Protein AF-A0A553NBT2-F1 (afdb_monomer_lite)

Structure (mmCIF, N/CA/C/O backbone):
data_AF-A0A553NBT2-F1
#
_entry.id   AF-A0A553NBT2-F1
#
loop_
_atom_site.group_PDB
_atom_site.id
_atom_site.type_symbol
_atom_site.label_atom_id
_atom_site.label_alt_id
_atom_site.label_comp_id
_atom_site.label_asym_id
_atom_site.label_entity_id
_atom_site.label_seq_id
_atom_site.pdbx_PDB_ins_code
_atom_site.Cartn_x
_atom_site.Cartn_y
_atom_site.Cartn_z
_atom_site.occupancy
_atom_site.B_iso_or_equiv
_atom_site.auth_seq_id
_atom_site.auth_comp_id
_atom_site.auth_asym_id
_atom_site.auth_atom_id
_atom_site.pdbx_PDB_model_num
ATOM 1 N N . MET A 1 1 ? 48.052 -1.605 -37.766 1.00 45.44 1 MET A N 1
ATOM 2 C CA . MET A 1 1 ? 47.222 -1.204 -38.920 1.00 45.44 1 MET A CA 1
ATOM 3 C C . MET A 1 1 ? 46.089 -2.225 -39.110 1.00 45.44 1 MET A C 1
ATOM 5 O O . MET A 1 1 ? 46.143 -3.020 -40.023 1.00 45.44 1 MET A O 1
ATOM 9 N N . HIS A 1 2 ? 45.108 -2.300 -38.195 1.00 44.91 2 HIS A N 1
ATOM 10 C CA . HIS A 1 2 ? 43.979 -3.262 -38.280 1.00 44.91 2 HIS A CA 1
ATOM 11 C C . HIS A 1 2 ? 42.733 -2.787 -37.496 1.00 44.91 2 HIS A C 1
ATOM 13 O O . HIS A 1 2 ? 41.984 -3.591 -36.953 1.00 44.91 2 HIS A O 1
ATOM 19 N N . ILE A 1 3 ? 42.501 -1.471 -37.407 1.00 47.59 3 ILE A N 1
ATOM 20 C CA . ILE A 1 3 ? 41.320 -0.912 -36.710 1.00 47.59 3 ILE A CA 1
ATOM 21 C C . ILE A 1 3 ? 40.236 -0.440 -37.704 1.00 47.59 3 ILE A C 1
ATOM 23 O O . ILE A 1 3 ? 39.063 -0.369 -37.350 1.00 47.59 3 ILE A O 1
ATOM 27 N N . SER A 1 4 ? 40.565 -0.236 -38.984 1.00 46.25 4 SER A N 1
ATOM 28 C CA . SER A 1 4 ? 39.611 0.313 -39.964 1.00 46.25 4 SER A CA 1
ATOM 29 C C . SER A 1 4 ? 38.555 -0.674 -40.483 1.00 46.25 4 SER A C 1
ATOM 31 O O . SER A 1 4 ? 37.532 -0.245 -41.010 1.00 46.25 4 SER A O 1
ATOM 33 N N . PHE A 1 5 ? 38.726 -1.988 -40.294 1.00 46.97 5 PHE A N 1
ATOM 34 C CA . PHE A 1 5 ? 37.755 -2.977 -40.793 1.00 46.97 5 PHE A CA 1
ATOM 35 C C . PHE A 1 5 ? 36.506 -3.142 -39.912 1.00 46.97 5 PHE A C 1
ATOM 37 O O . PHE A 1 5 ? 35.485 -3.632 -40.391 1.00 46.97 5 PHE A O 1
ATOM 44 N N . ALA A 1 6 ? 36.534 -2.677 -38.658 1.00 47.72 6 ALA A N 1
ATOM 45 C CA . ALA A 1 6 ? 35.359 -2.718 -37.784 1.00 47.72 6 ALA A CA 1
ATOM 46 C C . ALA A 1 6 ? 34.293 -1.666 -38.163 1.00 47.72 6 ALA A C 1
ATOM 48 O O . ALA A 1 6 ? 33.108 -1.869 -37.905 1.00 47.72 6 ALA A O 1
ATOM 49 N N . PHE A 1 7 ? 34.683 -0.569 -38.823 1.00 47.12 7 PHE A N 1
ATOM 50 C CA . PHE A 1 7 ? 33.757 0.504 -39.202 1.00 47.12 7 PHE A CA 1
ATOM 51 C C . PHE A 1 7 ? 32.966 0.210 -40.485 1.00 47.12 7 PHE A C 1
ATOM 53 O O . PHE A 1 7 ? 31.801 0.598 -40.585 1.00 47.12 7 PHE A O 1
ATOM 60 N N . PHE A 1 8 ? 33.534 -0.534 -41.438 1.00 46.31 8 PHE A N 1
ATOM 61 C CA . PHE A 1 8 ? 32.842 -0.829 -42.701 1.00 46.31 8 PHE A CA 1
ATOM 62 C C . PHE A 1 8 ? 31.717 -1.866 -42.561 1.00 46.31 8 PHE A C 1
ATOM 64 O O . PHE A 1 8 ? 30.704 -1.761 -43.255 1.00 46.31 8 PHE A O 1
ATOM 71 N N . SER A 1 9 ? 31.820 -2.804 -41.612 1.00 46.91 9 SER A N 1
ATOM 72 C CA . SER A 1 9 ? 30.723 -3.749 -41.336 1.00 46.91 9 SER A CA 1
ATOM 73 C C . SER A 1 9 ? 29.512 -3.058 -40.684 1.00 46.91 9 SER A C 1
ATOM 75 O O . SER A 1 9 ? 28.365 -3.431 -40.928 1.00 46.91 9 SER A O 1
ATOM 77 N N . LEU A 1 10 ? 29.740 -1.973 -39.929 1.00 48.88 10 LEU A N 1
ATOM 78 C CA . LEU A 1 10 ? 28.671 -1.165 -39.334 1.00 48.88 10 LEU A CA 1
ATOM 79 C C . LEU A 1 10 ? 27.908 -0.336 -40.391 1.00 48.88 10 LEU A C 1
ATOM 81 O O . LEU A 1 10 ? 26.703 -0.113 -40.256 1.00 48.88 10 LEU A O 1
ATOM 85 N N . ALA A 1 11 ? 28.580 0.095 -41.466 1.00 49.88 11 ALA A N 1
ATOM 86 C CA . ALA A 1 11 ? 27.980 0.896 -42.538 1.00 49.88 11 ALA A CA 1
ATOM 87 C C . ALA A 1 11 ? 27.015 0.088 -43.435 1.00 49.88 11 ALA A C 1
ATOM 89 O O . ALA A 1 11 ? 25.944 0.576 -43.795 1.00 49.88 11 ALA A O 1
ATOM 90 N N . PHE A 1 12 ? 27.326 -1.177 -43.738 1.00 46.69 12 PHE A N 1
ATOM 91 C CA . PHE A 1 12 ? 26.404 -2.036 -44.497 1.00 46.69 12 PHE A CA 1
ATOM 92 C C . PHE A 1 12 ? 25.228 -2.549 -43.651 1.00 46.69 12 PHE A C 1
ATOM 94 O O . PHE A 1 12 ? 24.101 -2.622 -44.147 1.00 46.69 12 PHE A O 1
ATOM 101 N N . TYR A 1 13 ? 25.436 -2.802 -42.353 1.00 45.28 13 TYR A N 1
ATOM 102 C CA . TYR A 1 13 ? 24.329 -3.117 -41.443 1.00 45.28 13 TYR A CA 1
ATOM 103 C C . TYR A 1 13 ? 23.380 -1.925 -41.242 1.00 45.28 13 TYR A C 1
ATOM 105 O O . TYR A 1 13 ? 22.164 -2.108 -41.165 1.00 45.28 13 TYR A O 1
ATOM 113 N N . THR A 1 14 ? 23.893 -0.691 -41.219 1.00 48.59 14 THR A N 1
ATOM 114 C CA . THR A 1 14 ? 23.049 0.509 -41.071 1.00 48.59 14 THR A CA 1
ATOM 115 C C . THR A 1 14 ? 22.230 0.841 -42.316 1.00 48.59 14 THR A C 1
ATOM 117 O O . THR A 1 14 ? 21.164 1.433 -42.166 1.00 48.59 14 THR A O 1
ATOM 120 N N . ALA A 1 15 ? 22.645 0.421 -43.516 1.00 46.06 15 ALA A N 1
ATOM 121 C CA . ALA A 1 15 ? 21.846 0.605 -44.728 1.00 46.06 15 ALA A CA 1
ATOM 122 C C . ALA A 1 15 ? 20.683 -0.401 -44.834 1.00 46.06 15 ALA A C 1
ATOM 124 O O . ALA A 1 15 ? 19.594 -0.025 -45.252 1.00 46.06 15 ALA A O 1
ATOM 125 N N . CYS A 1 16 ? 20.867 -1.652 -44.395 1.00 42.88 16 CYS A N 1
ATOM 126 C CA . CYS A 1 16 ? 19.825 -2.683 -44.515 1.00 42.88 16 CYS A CA 1
ATOM 127 C C . CYS A 1 16 ? 18.837 -2.703 -43.326 1.00 42.88 16 CYS A C 1
ATOM 129 O O . CYS A 1 16 ? 17.667 -3.044 -43.485 1.00 42.88 16 CYS A O 1
ATOM 131 N N . VAL A 1 17 ? 19.258 -2.273 -42.129 1.00 45.88 17 VAL A N 1
ATOM 132 C CA . VAL A 1 17 ? 18.385 -2.229 -40.936 1.00 45.88 17 VAL A CA 1
ATOM 133 C C . VAL A 1 17 ? 17.498 -0.973 -40.895 1.00 45.88 17 VAL A C 1
ATOM 135 O O . VAL A 1 17 ? 16.479 -0.959 -40.196 1.00 45.88 17 VAL A O 1
ATOM 138 N N . ARG A 1 18 ? 17.822 0.073 -41.672 1.00 45.28 18 ARG A N 1
ATOM 139 C CA . ARG A 1 18 ? 17.061 1.335 -41.671 1.00 45.28 18 ARG A CA 1
ATOM 140 C C . ARG A 1 18 ? 15.639 1.195 -42.221 1.00 45.28 18 ARG A C 1
ATOM 142 O O . ARG A 1 18 ? 14.759 1.901 -41.740 1.00 45.28 18 ARG A O 1
ATOM 149 N N . ASP A 1 19 ? 15.393 0.241 -43.119 1.00 45.59 19 ASP A N 1
ATOM 150 C CA . ASP A 1 19 ? 14.065 0.045 -43.721 1.00 45.59 19 ASP A CA 1
ATOM 151 C C . ASP A 1 19 ? 13.186 -0.980 -42.981 1.00 45.59 19 ASP A C 1
ATOM 153 O O . ASP A 1 19 ? 11.961 -0.957 -43.106 1.00 45.59 19 ASP A O 1
ATOM 157 N N . ALA A 1 20 ? 13.765 -1.836 -42.131 1.00 47.91 20 ALA A N 1
ATOM 158 C CA . ALA A 1 20 ? 13.012 -2.879 -41.425 1.00 47.91 20 ALA A CA 1
ATOM 159 C C . ALA A 1 20 ? 12.410 -2.432 -40.073 1.00 47.91 20 ALA A C 1
ATOM 161 O O . ALA A 1 20 ? 11.485 -3.072 -39.573 1.00 47.91 20 ALA A O 1
ATOM 162 N N . LEU A 1 21 ? 12.883 -1.331 -39.472 1.00 45.50 21 LEU A N 1
ATOM 163 C CA . LEU A 1 21 ? 12.458 -0.898 -38.125 1.00 45.50 21 LEU A CA 1
ATOM 164 C C . LEU A 1 21 ? 11.385 0.208 -38.091 1.00 45.50 21 LEU A C 1
ATOM 166 O O . LEU A 1 21 ? 10.906 0.554 -37.012 1.00 45.50 21 LEU A O 1
ATOM 170 N N . CYS A 1 22 ? 10.935 0.734 -39.235 1.00 48.56 22 CYS A N 1
ATOM 171 C CA . CYS A 1 22 ? 9.936 1.816 -39.262 1.00 48.56 22 CYS A CA 1
ATOM 172 C C . CYS A 1 22 ? 8.466 1.358 -39.308 1.00 48.56 22 CYS A C 1
ATOM 174 O O . CYS A 1 22 ? 7.571 2.202 -39.259 1.00 48.56 22 CYS A O 1
ATOM 176 N N . SER A 1 23 ? 8.192 0.050 -39.320 1.00 45.06 23 SER A N 1
ATOM 177 C CA . SER A 1 23 ? 6.823 -0.497 -39.351 1.00 45.06 23 SER A CA 1
ATOM 178 C C . SER A 1 23 ? 6.461 -1.259 -38.074 1.00 45.06 23 SER A C 1
ATOM 180 O O . SER A 1 23 ? 5.832 -2.313 -38.112 1.00 45.06 23 SER A O 1
ATOM 182 N N . GLY A 1 24 ? 6.851 -0.731 -36.912 1.00 48.72 24 GLY A N 1
ATOM 183 C CA . GLY A 1 24 ? 6.265 -1.172 -35.648 1.00 48.72 24 GLY A CA 1
ATOM 184 C C . GLY A 1 24 ? 4.770 -0.819 -35.623 1.00 48.72 24 GLY A C 1
ATOM 185 O O . GLY A 1 24 ? 4.411 0.298 -36.015 1.00 48.72 24 GLY A O 1
ATOM 186 N N . PRO A 1 25 ? 3.872 -1.722 -35.185 1.00 43.22 25 PRO A N 1
ATOM 187 C CA . PRO A 1 25 ? 2.451 -1.419 -35.106 1.00 43.22 25 PRO A CA 1
ATOM 188 C C . PRO A 1 25 ? 2.269 -0.176 -34.239 1.00 43.22 25 PRO A C 1
ATOM 190 O O . PRO A 1 25 ? 2.636 -0.176 -33.063 1.00 43.22 25 PRO A O 1
ATOM 193 N N . ARG A 1 26 ? 1.708 0.898 -34.818 1.00 40.56 26 ARG A N 1
ATOM 194 C CA . ARG A 1 26 ? 1.236 2.053 -34.049 1.00 40.56 26 ARG A CA 1
ATOM 195 C C . ARG A 1 26 ? 0.331 1.499 -32.958 1.00 40.56 26 ARG A C 1
ATOM 197 O O . ARG A 1 26 ? -0.788 1.076 -33.252 1.00 40.56 26 ARG A O 1
ATOM 204 N N . LEU A 1 27 ? 0.823 1.487 -31.718 1.00 44.97 27 LEU A N 1
ATOM 205 C CA . LEU A 1 27 ? 0.012 1.271 -30.531 1.00 44.97 27 LEU A CA 1
ATOM 206 C C . LEU A 1 27 ? -1.107 2.302 -30.617 1.00 44.97 27 LEU A C 1
ATOM 208 O O . LEU A 1 27 ? -0.886 3.489 -30.376 1.00 44.97 27 LEU A O 1
ATOM 212 N N . LYS A 1 28 ? -2.285 1.862 -31.075 1.00 44.25 28 LYS A N 1
ATOM 213 C CA . LYS A 1 28 ? -3.484 2.690 -31.116 1.00 44.25 28 LYS A CA 1
ATOM 214 C C . LYS A 1 28 ? -3.642 3.227 -29.708 1.00 44.25 28 LYS A C 1
ATOM 216 O O . LYS A 1 28 ? -3.842 2.447 -28.777 1.00 44.25 28 LYS A O 1
ATOM 221 N N . HIS A 1 29 ? -3.486 4.542 -29.567 1.00 45.84 29 HIS A N 1
ATOM 222 C CA . HIS A 1 29 ? -3.782 5.248 -28.336 1.00 45.84 29 HIS A CA 1
ATOM 223 C C . HIS A 1 29 ? -5.191 4.815 -27.943 1.00 45.84 29 HIS A C 1
ATOM 225 O O . HIS A 1 29 ? -6.156 5.110 -28.650 1.00 45.84 29 HIS A O 1
ATOM 231 N N . ARG A 1 30 ? -5.282 3.994 -26.893 1.00 41.38 30 ARG A N 1
ATOM 232 C CA . ARG A 1 30 ? -6.560 3.524 -26.376 1.00 41.38 30 ARG A CA 1
ATOM 233 C C . ARG A 1 30 ? -7.364 4.790 -26.065 1.00 41.38 30 ARG A C 1
ATOM 235 O O . ARG A 1 30 ? -6.806 5.654 -25.379 1.00 41.38 30 ARG A O 1
ATOM 242 N N . PRO A 1 31 ? -8.574 4.955 -26.632 1.00 42.69 31 PRO A N 1
ATOM 243 C CA . PRO A 1 31 ? -9.384 6.140 -26.400 1.00 42.69 31 PRO A CA 1
ATOM 244 C C . PRO A 1 31 ? -9.465 6.372 -24.898 1.00 42.69 31 PRO A C 1
ATOM 246 O O . PRO A 1 31 ? -9.710 5.432 -24.146 1.00 42.69 31 PRO A O 1
ATOM 249 N N . SER A 1 32 ? -9.155 7.596 -24.477 1.00 50.34 32 SER A N 1
ATOM 250 C CA . SER A 1 32 ? -9.326 8.023 -23.096 1.00 50.34 32 SER A CA 1
ATOM 251 C C . SER A 1 32 ? -10.804 7.862 -22.776 1.00 50.34 32 SER A C 1
ATOM 253 O O . SER A 1 32 ? -11.617 8.640 -23.274 1.00 50.34 32 SER A O 1
ATOM 255 N N . ASP A 1 33 ? -11.140 6.810 -22.030 1.00 45.00 33 ASP A N 1
ATOM 256 C CA . ASP A 1 33 ? -12.504 6.533 -21.608 1.00 45.00 33 ASP A CA 1
ATOM 257 C C . ASP A 1 33 ? -13.067 7.797 -20.953 1.00 45.00 33 ASP A C 1
ATOM 259 O O . ASP A 1 33 ? -12.438 8.430 -20.101 1.00 45.00 33 ASP A O 1
ATOM 263 N N . ASN A 1 34 ? -14.208 8.213 -21.486 1.00 41.47 34 ASN A N 1
ATOM 264 C CA . ASN A 1 34 ? -14.852 9.484 -21.227 1.00 41.47 34 ASN A CA 1
ATOM 265 C C . ASN A 1 34 ? -15.113 9.640 -19.718 1.00 41.47 34 ASN A C 1
ATOM 267 O O . ASN A 1 34 ? -15.719 8.773 -19.090 1.00 41.47 34 ASN A O 1
ATOM 271 N N . ASP A 1 35 ? -14.608 10.740 -19.159 1.00 44.28 35 ASP A N 1
ATOM 272 C CA . ASP A 1 35 ? -14.518 11.083 -17.736 1.00 44.28 35 ASP A CA 1
ATOM 273 C C . ASP A 1 35 ? -15.906 11.420 -17.156 1.00 44.28 35 ASP A C 1
ATOM 275 O O . ASP A 1 35 ? -16.200 12.554 -16.777 1.00 44.28 35 ASP A O 1
ATOM 279 N N . THR A 1 36 ? -16.811 10.439 -17.095 1.00 45.69 36 THR A N 1
ATOM 280 C CA . THR A 1 36 ? -17.940 10.507 -16.162 1.00 45.69 36 THR A CA 1
ATOM 281 C C . THR A 1 36 ? -17.391 10.259 -14.765 1.00 45.69 36 THR A C 1
ATOM 283 O O . THR A 1 36 ? -17.040 9.144 -14.393 1.00 45.69 36 THR A O 1
ATOM 286 N N . SER A 1 37 ? -17.280 11.367 -14.035 1.00 50.91 37 SER A N 1
ATOM 287 C CA . SER A 1 37 ? -16.626 11.599 -12.746 1.00 50.91 37 SER A CA 1
ATOM 288 C C . SER A 1 37 ? -17.177 10.801 -11.549 1.00 50.91 37 SER A C 1
ATOM 290 O O . SER A 1 37 ? -17.353 11.344 -10.462 1.00 50.91 37 SER A O 1
ATOM 292 N N . SER A 1 38 ? -17.459 9.509 -11.691 1.00 60.66 38 SER A N 1
ATOM 293 C CA . SER A 1 38 ? -17.608 8.631 -10.532 1.00 60.66 38 SER A CA 1
ATOM 294 C C . SER A 1 38 ? -16.210 8.230 -10.077 1.00 60.66 38 SER A C 1
ATOM 296 O O . SER A 1 38 ? -15.480 7.555 -10.806 1.00 60.66 38 SER A O 1
ATOM 298 N N . LYS A 1 39 ? -15.806 8.688 -8.887 1.00 57.94 39 LYS A N 1
ATOM 299 C CA . LYS A 1 39 ? -14.571 8.254 -8.223 1.00 57.94 39 LYS A CA 1
ATOM 300 C C . LYS A 1 39 ? -14.529 6.717 -8.273 1.00 57.94 39 LYS A C 1
ATOM 302 O O . LYS A 1 39 ? -15.458 6.112 -7.745 1.00 57.94 39 LYS A O 1
ATOM 307 N N . PRO A 1 40 ? -13.523 6.092 -8.916 1.00 66.69 40 PRO A N 1
ATOM 308 C CA . PRO A 1 40 ? -13.446 4.640 -8.958 1.00 66.69 40 PRO A CA 1
ATOM 309 C C . PRO A 1 40 ? -13.451 4.109 -7.525 1.00 66.69 40 PRO A C 1
ATOM 311 O O . PRO A 1 40 ? -12.705 4.600 -6.671 1.00 66.69 40 PRO A O 1
ATOM 314 N N . GLU A 1 41 ? -14.351 3.164 -7.275 1.00 81.12 41 GLU A N 1
ATOM 315 C CA . GLU A 1 41 ? -14.548 2.517 -5.982 1.00 81.12 41 GLU A CA 1
ATOM 316 C C . GLU A 1 41 ? -13.205 2.037 -5.401 1.00 81.12 41 GLU A C 1
ATOM 318 O O . GLU A 1 41 ? -12.363 1.471 -6.105 1.00 81.12 41 GLU A O 1
ATOM 323 N N . GLY A 1 42 ? -12.959 2.353 -4.124 1.00 85.12 42 GLY A N 1
ATOM 324 C CA . GLY A 1 42 ? -11.749 1.942 -3.407 1.00 85.12 42 GLY A CA 1
ATOM 325 C C . GLY A 1 42 ? -10.446 2.634 -3.831 1.00 85.12 42 GLY A C 1
ATOM 326 O O . GLY A 1 42 ? -9.374 2.069 -3.620 1.00 85.12 42 GLY A O 1
ATOM 327 N N . VAL A 1 43 ? -10.496 3.827 -4.443 1.00 95.31 43 VAL A N 1
ATOM 328 C CA . VAL A 1 43 ? -9.300 4.652 -4.718 1.00 95.31 43 VAL A CA 1
ATOM 329 C C . VAL A 1 43 ? -9.216 5.839 -3.756 1.00 95.31 43 VAL A C 1
ATOM 331 O O . VAL A 1 43 ? -10.111 6.684 -3.699 1.00 95.31 43 VAL A O 1
ATOM 334 N N . TRP A 1 44 ? -8.104 5.956 -3.039 1.00 96.12 44 TRP A N 1
ATOM 335 C CA . TRP A 1 44 ? -7.812 7.040 -2.105 1.00 96.12 44 TRP A CA 1
ATOM 336 C C . TRP A 1 44 ? -6.583 7.831 -2.544 1.00 96.12 44 TRP A C 1
ATOM 338 O O . TRP A 1 44 ? -5.583 7.274 -2.996 1.00 96.12 44 TRP A O 1
ATOM 348 N N . THR A 1 45 ? -6.656 9.150 -2.381 1.00 96.81 45 THR A N 1
ATOM 349 C CA . THR A 1 45 ? -5.626 10.078 -2.851 1.00 96.81 45 THR A CA 1
ATOM 350 C C . THR A 1 45 ? -5.300 11.077 -1.753 1.00 96.81 45 THR A C 1
ATOM 352 O O . THR A 1 45 ? -6.204 11.727 -1.232 1.00 96.81 45 THR A O 1
ATOM 355 N N . VAL A 1 46 ? -4.014 11.242 -1.446 1.00 97.19 46 VAL A N 1
ATOM 356 C CA . VAL A 1 46 ? -3.520 12.311 -0.566 1.00 97.19 46 VAL A CA 1
ATOM 357 C C . VAL A 1 46 ? -2.952 13.424 -1.438 1.00 97.19 46 VAL A C 1
ATOM 359 O O . VAL A 1 46 ? -2.037 13.193 -2.234 1.00 97.19 46 VAL A O 1
ATOM 362 N N . LEU A 1 47 ? -3.524 14.621 -1.315 1.00 96.75 47 LEU A N 1
ATOM 363 C CA . LEU A 1 47 ? -3.118 15.806 -2.070 1.00 96.75 47 LEU A CA 1
ATOM 364 C C . LEU A 1 47 ? -1.953 16.521 -1.382 1.00 96.75 47 LEU A C 1
ATOM 366 O O . LEU A 1 47 ? -1.955 16.681 -0.163 1.00 96.75 47 LEU A O 1
ATOM 370 N N . ASP A 1 48 ? -0.989 16.987 -2.171 1.00 96.12 48 ASP A N 1
ATOM 371 C CA . ASP A 1 48 ? 0.125 17.800 -1.693 1.00 96.12 48 ASP A CA 1
ATOM 372 C C . ASP A 1 48 ? -0.278 19.277 -1.670 1.00 96.12 48 ASP A C 1
ATOM 374 O O . ASP A 1 48 ? -0.158 19.998 -2.660 1.00 96.12 48 ASP A O 1
ATOM 378 N N . GLN A 1 49 ? -0.796 19.721 -0.524 1.00 94.50 49 GLN A N 1
ATOM 379 C CA . GLN A 1 49 ? -1.242 21.104 -0.327 1.00 94.50 49 GLN A CA 1
ATOM 380 C C . GLN A 1 49 ? -0.087 22.117 -0.352 1.00 94.50 49 GLN A C 1
ATOM 382 O O . GLN A 1 49 ? -0.328 23.301 -0.577 1.00 94.50 49 GLN A O 1
ATOM 387 N N . ASN A 1 50 ? 1.152 21.656 -0.148 1.00 93.69 50 ASN A N 1
ATOM 388 C CA . ASN A 1 50 ? 2.347 22.498 -0.133 1.00 93.69 50 ASN A CA 1
ATOM 389 C C . ASN A 1 50 ? 2.991 22.625 -1.518 1.00 93.69 50 ASN A C 1
ATOM 391 O O . ASN A 1 50 ? 3.967 23.361 -1.677 1.00 93.69 50 ASN A O 1
ATOM 395 N N . ALA A 1 51 ? 2.477 21.908 -2.520 1.00 90.88 51 ALA A N 1
ATOM 396 C CA . ALA A 1 51 ? 3.015 21.978 -3.863 1.00 90.88 51 ALA A CA 1
ATOM 397 C C . ALA A 1 51 ? 2.910 23.411 -4.420 1.00 90.88 51 ALA A C 1
ATOM 399 O O . ALA A 1 51 ? 1.890 24.083 -4.220 1.00 90.88 51 ALA A O 1
ATOM 400 N N . PRO A 1 52 ? 3.931 23.890 -5.157 1.00 90.56 52 PRO A N 1
ATOM 401 C CA . PRO A 1 52 ? 3.875 25.195 -5.796 1.00 90.56 52 PRO A CA 1
ATOM 402 C C . PRO A 1 52 ? 2.620 25.314 -6.663 1.00 90.56 52 PRO A C 1
ATOM 404 O O . PRO A 1 52 ? 2.237 24.372 -7.365 1.00 90.56 52 PRO A O 1
ATOM 407 N N . LYS A 1 53 ? 1.982 26.489 -6.646 1.00 85.00 53 LYS A N 1
ATOM 408 C CA . LYS A 1 53 ? 0.850 26.783 -7.532 1.00 85.00 53 LYS A CA 1
ATOM 409 C C . LYS A 1 53 ? 1.343 26.798 -8.981 1.00 85.00 53 LYS A C 1
ATOM 411 O O . LYS A 1 53 ? 1.817 27.813 -9.483 1.00 85.00 53 LYS A O 1
ATOM 416 N N . HIS A 1 54 ? 1.264 25.656 -9.651 1.00 82.44 54 HIS A N 1
ATOM 417 C CA . HIS A 1 54 ? 1.543 25.538 -11.077 1.00 82.44 54 HIS A CA 1
ATOM 418 C C . HIS A 1 54 ? 0.330 25.989 -11.905 1.00 82.44 54 HIS A C 1
ATOM 420 O O . HIS A 1 54 ? -0.783 26.096 -11.399 1.00 82.44 54 HIS A O 1
ATOM 426 N N . LYS A 1 55 ? 0.522 26.197 -13.216 1.00 86.25 55 LYS A N 1
ATOM 427 C CA . LYS A 1 55 ? -0.551 26.556 -14.171 1.00 86.25 55 LYS A CA 1
ATOM 428 C C . LYS A 1 55 ? -1.673 25.503 -14.285 1.00 86.25 55 LYS A C 1
ATOM 430 O O . LYS A 1 55 ? -2.660 25.729 -14.980 1.00 86.25 55 LYS A O 1
ATOM 435 N N . HIS A 1 56 ? -1.525 24.343 -13.646 1.00 84.50 56 HIS A N 1
ATOM 436 C CA . HIS A 1 56 ? -2.534 23.292 -13.636 1.00 84.50 56 HIS A CA 1
ATOM 437 C C . HIS A 1 56 ? -3.651 23.618 -12.641 1.00 84.50 56 HIS A C 1
ATOM 439 O O . HIS A 1 56 ? -3.399 24.035 -11.517 1.00 84.50 56 HIS A O 1
ATOM 445 N N . LYS A 1 57 ? -4.902 23.369 -13.044 1.00 86.75 57 LYS A N 1
ATOM 446 C CA . LYS A 1 57 ? -6.088 23.602 -12.200 1.00 86.75 57 LYS A CA 1
ATOM 447 C C . LYS A 1 57 ? -6.181 22.659 -10.992 1.00 86.75 57 LYS A C 1
ATOM 449 O O . LYS A 1 57 ? -6.965 22.919 -10.086 1.00 86.75 57 LYS A O 1
ATOM 454 N N . HIS A 1 58 ? -5.428 21.560 -10.989 1.00 89.31 58 HIS A N 1
ATOM 455 C CA . HIS A 1 58 ? -5.508 20.524 -9.963 1.00 89.31 58 HIS A CA 1
ATOM 456 C C . HIS A 1 58 ? -4.280 20.547 -9.060 1.00 89.31 58 HIS A C 1
ATOM 458 O O . HIS A 1 58 ? -3.166 20.770 -9.524 1.00 89.31 58 HIS A O 1
ATOM 464 N N . VAL A 1 59 ? -4.494 20.280 -7.774 1.00 91.75 59 VAL A N 1
ATOM 465 C CA . VAL A 1 59 ? -3.419 20.067 -6.799 1.00 91.75 59 VAL A CA 1
ATOM 466 C C . VAL A 1 59 ? -2.790 18.697 -7.082 1.00 91.75 59 VAL A C 1
ATOM 468 O O . VAL A 1 59 ? -3.535 17.734 -7.297 1.00 91.75 59 VAL A O 1
ATOM 471 N N . PRO A 1 60 ? -1.452 18.572 -7.135 1.00 95.38 60 PRO A N 1
ATOM 472 C CA . PRO A 1 60 ? -0.825 17.275 -7.339 1.00 95.38 60 PRO A CA 1
ATOM 473 C C . PRO A 1 60 ? -1.066 16.376 -6.121 1.00 95.38 60 PRO A C 1
ATOM 475 O O . PRO A 1 60 ? -1.233 16.840 -4.996 1.00 95.38 60 PRO A O 1
ATOM 478 N N . SER A 1 61 ? -1.085 15.066 -6.336 1.00 96.06 61 SER A N 1
ATOM 479 C CA . SER A 1 61 ? -1.159 14.088 -5.243 1.00 96.06 61 SER A CA 1
ATOM 480 C C . SER A 1 61 ? 0.226 13.576 -4.885 1.00 96.06 61 SER A C 1
ATOM 482 O O . SER A 1 61 ? 1.014 13.366 -5.807 1.00 96.06 61 SER A O 1
ATOM 484 N N . CYS A 1 62 ? 0.483 13.291 -3.608 1.00 97.62 62 CYS A N 1
ATOM 485 C CA . CYS A 1 62 ? 1.721 12.654 -3.151 1.00 97.62 62 CYS A CA 1
ATOM 486 C C . CYS A 1 62 ? 1.574 11.142 -2.911 1.00 97.62 62 CYS A C 1
ATOM 488 O O . CYS A 1 62 ? 2.532 10.404 -3.135 1.00 97.62 62 CYS A O 1
ATOM 490 N N . ILE A 1 63 ? 0.375 10.679 -2.535 1.00 98.00 63 ILE A N 1
ATOM 491 C CA . ILE A 1 63 ? 0.027 9.257 -2.419 1.00 98.00 63 ILE A CA 1
ATOM 492 C C . ILE A 1 63 ? -1.217 8.989 -3.263 1.00 98.00 63 ILE A C 1
ATOM 494 O O . ILE A 1 63 ? -2.200 9.731 -3.190 1.00 98.00 63 ILE A O 1
ATOM 498 N N . LEU A 1 64 ? -1.183 7.899 -4.023 1.00 97.69 64 LEU A N 1
ATOM 499 C CA . LEU A 1 64 ? -2.350 7.283 -4.642 1.00 97.69 64 LEU A CA 1
ATOM 500 C C . LEU A 1 64 ? -2.414 5.819 -4.200 1.00 97.69 64 LEU A C 1
ATOM 502 O O . LEU A 1 64 ? -1.441 5.088 -4.361 1.00 97.69 64 LEU A O 1
ATOM 506 N N . ALA A 1 65 ? -3.544 5.395 -3.648 1.00 97.88 65 ALA A N 1
ATOM 507 C CA . ALA A 1 65 ? -3.747 4.040 -3.158 1.00 97.88 65 ALA A CA 1
ATOM 508 C C . ALA A 1 65 ? -5.071 3.480 -3.676 1.00 97.88 65 ALA A C 1
ATOM 510 O O . ALA A 1 65 ? -6.088 4.167 -3.686 1.00 97.88 65 ALA A O 1
ATOM 511 N N . ARG A 1 66 ? -5.063 2.216 -4.084 1.00 97.50 66 ARG A N 1
ATOM 512 C CA . ARG A 1 66 ? -6.244 1.421 -4.392 1.00 97.50 66 ARG A CA 1
ATOM 513 C C . ARG A 1 66 ? -6.110 0.112 -3.644 1.00 97.50 66 ARG A C 1
ATOM 515 O O . ARG A 1 66 ? -5.191 -0.651 -3.919 1.00 97.50 66 ARG A O 1
ATOM 522 N N . LEU A 1 67 ? -6.981 -0.118 -2.679 1.00 95.75 67 LEU A N 1
ATOM 523 C CA . LEU A 1 67 ? -6.864 -1.255 -1.774 1.00 95.75 67 LEU A CA 1
ATOM 524 C C . LEU A 1 67 ? -8.233 -1.822 -1.394 1.00 95.75 67 LEU A C 1
ATOM 526 O O . LEU A 1 67 ? -9.197 -1.097 -1.182 1.00 95.75 67 LEU A O 1
ATOM 530 N N . ARG A 1 68 ? -8.317 -3.145 -1.310 1.00 96.81 68 ARG A N 1
ATOM 531 C CA . ARG A 1 68 ? -9.451 -3.855 -0.710 1.00 96.81 68 ARG A CA 1
ATOM 532 C C . ARG A 1 68 ? -8.950 -4.529 0.545 1.00 96.81 68 ARG A C 1
ATOM 534 O O . ARG A 1 68 ? -8.235 -5.524 0.442 1.00 96.81 68 ARG A O 1
ATOM 541 N N . VAL A 1 69 ? -9.268 -3.937 1.693 1.00 96.81 69 VAL A N 1
ATOM 542 C CA . VAL A 1 69 ? -8.664 -4.301 2.973 1.00 96.81 69 VAL A CA 1
ATOM 543 C C . VAL A 1 69 ? -9.717 -4.640 4.025 1.00 96.81 69 VAL A C 1
ATOM 545 O O . VAL A 1 69 ? -10.752 -3.980 4.139 1.00 96.81 69 VAL A O 1
ATOM 548 N N . SER A 1 70 ? -9.432 -5.671 4.810 1.00 97.38 70 SER A N 1
ATOM 549 C CA . SER A 1 70 ? -10.223 -6.080 5.966 1.00 97.38 70 SER A CA 1
ATOM 550 C C . SER A 1 70 ? -9.317 -6.393 7.151 1.00 97.38 70 SER A C 1
ATOM 552 O O . SER A 1 70 ? -8.212 -6.894 6.968 1.00 97.38 70 SER A O 1
ATOM 554 N N . ILE A 1 71 ? -9.793 -6.125 8.360 1.00 96.50 71 ILE A N 1
ATOM 555 C CA . ILE A 1 71 ? -9.123 -6.479 9.611 1.00 96.50 71 ILE A CA 1
ATOM 556 C C . ILE A 1 71 ? -9.801 -7.739 10.148 1.00 96.50 71 ILE A C 1
ATOM 558 O O . ILE A 1 71 ? -11.011 -7.742 10.356 1.00 96.50 71 ILE A O 1
ATOM 562 N N . VAL A 1 72 ? -9.041 -8.810 10.346 1.00 94.62 72 VAL A N 1
ATOM 563 C CA . VAL A 1 72 ? -9.520 -10.076 10.907 1.00 94.62 72 VAL A CA 1
ATOM 564 C C . VAL A 1 72 ? -9.020 -10.184 12.339 1.00 94.62 72 VAL A C 1
ATOM 566 O O . VAL A 1 72 ? -7.817 -10.142 12.572 1.00 94.62 72 VAL A O 1
ATOM 569 N N . ILE A 1 73 ? -9.936 -10.310 13.290 1.00 90.94 73 ILE A N 1
ATOM 570 C CA . ILE A 1 73 ? -9.644 -10.418 14.718 1.00 90.94 73 ILE A CA 1
ATOM 571 C C . ILE A 1 73 ? -10.062 -11.822 15.168 1.00 90.94 73 ILE A C 1
ATOM 573 O O . ILE A 1 73 ? -11.257 -12.135 15.089 1.00 90.94 73 ILE A O 1
ATOM 577 N N . PRO A 1 74 ? -9.126 -12.677 15.612 1.00 89.50 74 PRO A N 1
ATOM 578 C CA . PRO A 1 74 ? -9.485 -13.935 16.250 1.00 89.50 74 PRO A CA 1
ATOM 579 C C . PRO A 1 74 ? -10.110 -13.643 17.620 1.00 89.50 74 PRO A C 1
ATOM 581 O O . PRO A 1 74 ? -9.558 -12.893 18.422 1.00 89.50 74 PRO A O 1
ATOM 584 N N . VAL A 1 75 ? -11.284 -14.213 17.884 1.00 83.50 75 VAL A N 1
ATOM 585 C CA . VAL A 1 75 ? -12.005 -14.078 19.153 1.00 83.50 75 VAL A CA 1
ATOM 586 C C . VAL A 1 75 ? -12.163 -15.462 19.758 1.00 83.50 75 VAL A C 1
ATOM 588 O O . VAL A 1 75 ? -12.802 -16.335 19.172 1.00 83.50 75 VAL A O 1
ATOM 591 N N . GLN A 1 76 ? -11.582 -15.661 20.938 1.00 80.94 76 GLN A N 1
ATOM 592 C CA . GLN A 1 76 ? -11.750 -16.893 21.694 1.00 80.94 76 GLN A CA 1
ATOM 593 C C . GLN A 1 76 ? -13.046 -16.835 22.506 1.00 80.94 76 GLN A C 1
ATOM 595 O O . GLN A 1 76 ? -13.273 -15.915 23.289 1.00 80.94 76 GLN A O 1
ATOM 600 N N . HIS A 1 77 ? -13.911 -17.823 22.313 1.00 79.25 77 HIS A N 1
ATOM 601 C CA . HIS A 1 77 ? -15.132 -17.994 23.085 1.00 79.25 77 HIS A CA 1
ATOM 602 C C . HIS A 1 77 ? -14.839 -18.592 24.469 1.00 79.25 77 HIS A C 1
ATOM 604 O O . HIS A 1 77 ? -13.835 -19.285 24.638 1.00 79.25 77 HIS A O 1
ATOM 610 N N . PRO A 1 78 ? -15.758 -18.444 25.447 1.00 77.44 78 PRO A N 1
ATOM 611 C CA . PRO A 1 78 ? -15.633 -19.095 26.756 1.00 77.44 78 PRO A CA 1
ATOM 612 C C . PRO A 1 78 ? -15.519 -20.627 26.692 1.00 77.44 78 PRO A C 1
ATOM 614 O O . PRO A 1 78 ? -15.037 -21.250 27.631 1.00 77.44 78 PRO A O 1
ATOM 617 N N . THR A 1 79 ? -15.959 -21.246 25.591 1.00 85.69 79 THR A N 1
ATOM 618 C CA . THR A 1 79 ? -15.833 -22.690 25.334 1.00 85.69 79 THR A CA 1
ATOM 619 C C . THR A 1 79 ? -14.429 -23.108 24.884 1.00 85.69 79 THR A C 1
ATOM 621 O O . THR A 1 79 ? -14.165 -24.301 24.772 1.00 85.69 79 THR A O 1
ATOM 624 N N . GLY A 1 80 ? -13.539 -22.151 24.602 1.00 84.25 80 GLY A N 1
ATOM 625 C CA . GLY A 1 80 ? -12.214 -22.373 24.020 1.00 84.25 80 GLY A CA 1
ATOM 626 C C . GLY A 1 80 ? -12.182 -22.352 22.486 1.00 84.25 80 GLY A C 1
ATOM 627 O O . GLY A 1 80 ? -11.095 -22.336 21.915 1.00 84.25 80 GLY A O 1
ATOM 628 N N . GLU A 1 81 ? -13.335 -22.314 21.810 1.00 87.62 81 GLU A N 1
ATOM 629 C CA . GLU A 1 81 ? -13.418 -22.205 20.347 1.00 87.62 81 GLU A CA 1
ATOM 630 C C . GLU A 1 81 ? -12.968 -20.815 19.873 1.00 87.62 81 GLU A C 1
ATOM 632 O O . GLU A 1 81 ? -13.384 -19.803 20.433 1.00 87.62 81 GLU A O 1
ATOM 637 N N . VAL A 1 82 ? -12.141 -20.747 18.829 1.00 86.38 82 VAL A N 1
ATOM 638 C CA . VAL A 1 82 ? -11.687 -19.480 18.236 1.00 86.38 82 VAL A CA 1
ATOM 639 C C . VAL A 1 82 ? -12.480 -19.206 16.963 1.00 86.38 82 VAL A C 1
ATOM 641 O O . VAL A 1 82 ? -12.440 -20.002 16.025 1.00 86.38 82 VAL A O 1
ATOM 644 N N . THR A 1 83 ? -13.177 -18.069 16.903 1.00 87.50 83 THR A N 1
ATOM 645 C CA . THR A 1 83 ? -13.875 -17.613 15.694 1.00 87.50 83 THR A CA 1
ATOM 646 C C . THR A 1 83 ? -13.293 -16.302 15.179 1.00 87.50 83 THR A C 1
ATOM 648 O O . THR A 1 83 ? -12.912 -15.416 15.940 1.00 87.50 83 THR A O 1
ATOM 651 N N . ASN A 1 84 ? -13.228 -16.154 13.856 1.00 90.75 84 ASN A N 1
ATOM 652 C CA . ASN A 1 84 ? -12.692 -14.950 13.227 1.00 90.75 84 ASN A CA 1
ATOM 653 C C . ASN A 1 84 ? -13.793 -13.908 13.015 1.00 90.75 84 ASN A C 1
ATOM 655 O O . ASN A 1 84 ? -14.757 -14.142 12.282 1.00 90.75 84 ASN A O 1
ATOM 659 N N . LYS A 1 85 ? -13.618 -12.718 13.591 1.00 89.31 85 LYS A N 1
ATOM 660 C CA . LYS A 1 85 ? -14.443 -11.542 13.295 1.00 89.31 85 LYS A CA 1
ATOM 661 C C . LYS A 1 85 ? -13.747 -10.685 12.249 1.00 89.31 85 LYS A C 1
ATOM 663 O O . LYS A 1 85 ? -12.598 -10.301 12.418 1.00 89.31 85 LYS A O 1
ATOM 668 N N . THR A 1 86 ? -14.443 -10.394 11.153 1.00 93.31 86 THR A N 1
ATOM 669 C CA . THR A 1 86 ? -13.881 -9.625 10.035 1.00 93.31 86 THR A CA 1
ATOM 670 C C . THR A 1 86 ? -14.529 -8.250 9.954 1.00 93.31 86 THR A C 1
ATOM 672 O O . THR A 1 86 ? -15.749 -8.127 9.871 1.00 93.31 86 THR A O 1
ATOM 675 N N . ILE A 1 87 ? -13.701 -7.212 9.937 1.00 93.88 87 ILE A N 1
ATOM 676 C CA . ILE A 1 87 ? -14.081 -5.811 9.784 1.00 93.88 87 ILE A CA 1
ATOM 677 C C . ILE A 1 87 ? -13.630 -5.368 8.397 1.00 93.88 87 ILE A C 1
ATOM 679 O O . ILE A 1 87 ? -12.438 -5.232 8.131 1.00 93.88 87 ILE A O 1
ATOM 683 N N . VAL A 1 88 ? -14.579 -5.136 7.496 1.00 95.88 88 VAL A N 1
ATOM 684 C CA . VAL A 1 88 ? -14.281 -4.647 6.145 1.00 95.88 88 VAL A CA 1
ATOM 685 C C . VAL A 1 88 ? -14.147 -3.126 6.174 1.00 95.88 88 VAL A C 1
ATOM 687 O O . VAL A 1 88 ? -15.064 -2.433 6.623 1.00 95.88 88 VAL A O 1
ATOM 690 N N . VAL A 1 89 ? -13.024 -2.598 5.679 1.00 96.06 89 VAL A N 1
ATOM 691 C CA . VAL A 1 89 ? -12.840 -1.148 5.535 1.00 96.06 89 VAL A CA 1
ATOM 692 C C . VAL A 1 89 ? -13.666 -0.673 4.340 1.00 96.06 89 VAL A C 1
ATOM 694 O O . VAL A 1 89 ? -13.497 -1.197 3.237 1.00 96.06 89 VAL A O 1
ATOM 697 N N . PRO A 1 90 ? -14.575 0.297 4.521 1.00 95.69 90 PRO A N 1
ATOM 698 C CA . PRO A 1 90 ? -15.490 0.680 3.462 1.00 95.69 90 PRO A CA 1
ATOM 699 C C . PRO A 1 90 ? -14.787 1.504 2.374 1.00 95.69 90 PRO A C 1
ATOM 701 O O . PRO A 1 90 ? -13.937 2.350 2.648 1.00 95.69 90 PRO A O 1
ATOM 704 N N . GLU A 1 91 ? -15.188 1.302 1.120 1.00 94.38 91 GLU A N 1
ATOM 705 C CA . GLU A 1 91 ? -14.589 1.966 -0.048 1.00 94.38 91 GLU A CA 1
ATOM 706 C C . GLU A 1 91 ? -14.822 3.490 -0.069 1.00 94.38 91 GLU A C 1
ATOM 708 O O . GLU A 1 91 ? -14.060 4.238 -0.687 1.00 94.38 91 GLU A O 1
ATOM 713 N N . ASN A 1 92 ? -15.846 3.969 0.644 1.00 93.94 92 ASN A N 1
ATOM 714 C CA . ASN A 1 92 ? -16.158 5.389 0.812 1.00 93.94 92 ASN A CA 1
ATOM 715 C C . ASN A 1 92 ? -15.480 6.030 2.038 1.00 93.94 92 ASN A C 1
ATOM 717 O O . ASN A 1 92 ? -15.825 7.163 2.379 1.00 93.94 92 ASN A O 1
ATOM 721 N N . ALA A 1 93 ? -14.524 5.347 2.684 1.00 96.69 93 ALA A N 1
ATOM 722 C CA . ALA A 1 93 ? -13.749 5.918 3.783 1.00 96.69 93 ALA A CA 1
ATOM 723 C C . ALA A 1 93 ? -13.147 7.274 3.380 1.00 96.69 93 ALA A C 1
ATOM 725 O O . ALA A 1 93 ? -12.596 7.435 2.279 1.00 96.69 93 ALA A O 1
ATOM 726 N N . SER A 1 94 ? -13.258 8.256 4.273 1.00 96.94 94 SER A N 1
ATOM 727 C CA . SER A 1 94 ? -12.609 9.546 4.092 1.00 96.94 94 SER A CA 1
ATOM 728 C C . SER A 1 94 ? -11.097 9.368 4.205 1.00 96.94 94 SER A C 1
ATOM 730 O O . SER A 1 94 ? -10.603 8.488 4.909 1.00 96.94 94 SER A O 1
ATOM 732 N N . VAL A 1 95 ? -10.351 10.173 3.453 1.00 97.44 95 VAL A N 1
ATOM 733 C CA . VAL A 1 95 ? -8.892 10.089 3.396 1.00 97.44 95 VAL A CA 1
ATOM 734 C C . VAL A 1 95 ? -8.280 11.383 3.904 1.00 97.44 95 VAL A C 1
ATOM 736 O O . VAL A 1 95 ? -8.672 12.474 3.493 1.00 97.44 95 VAL A O 1
ATOM 739 N N . SER A 1 96 ? -7.289 11.251 4.773 1.00 97.75 96 SER A N 1
ATOM 740 C CA . SER A 1 96 ? -6.362 12.314 5.146 1.00 97.75 96 SER A CA 1
ATOM 741 C C . SER A 1 96 ? -4.929 11.796 5.034 1.00 97.75 96 SER A C 1
ATOM 743 O O . SER A 1 96 ? -4.694 10.608 4.804 1.00 97.75 96 SER A O 1
ATOM 745 N N . GLY A 1 97 ? -3.942 12.681 5.119 1.00 97.56 97 GLY A N 1
ATOM 746 C CA . GLY A 1 97 ? -2.554 12.264 5.008 1.00 97.56 97 GLY A CA 1
ATOM 747 C C . GLY A 1 97 ? -1.575 13.420 5.021 1.00 97.56 97 GLY A C 1
ATOM 748 O O . GLY A 1 97 ? -1.966 14.586 5.014 1.00 97.56 97 GLY A O 1
ATOM 749 N N . THR A 1 98 ? -0.292 13.078 5.037 1.00 97.56 98 THR A N 1
ATOM 750 C CA . THR A 1 98 ? 0.804 14.044 5.004 1.00 97.56 98 THR A CA 1
ATOM 751 C C . THR A 1 98 ? 1.786 13.695 3.896 1.00 97.56 98 THR A C 1
ATOM 753 O O . THR A 1 98 ? 2.152 12.534 3.690 1.00 97.56 98 THR A O 1
ATOM 756 N N . CYS A 1 99 ? 2.223 14.730 3.183 1.00 97.62 99 CYS A N 1
ATOM 757 C CA . CYS A 1 99 ? 3.210 14.640 2.120 1.00 97.62 99 CYS A CA 1
ATOM 758 C C . CYS A 1 99 ? 4.554 15.156 2.645 1.00 97.62 99 CYS A C 1
ATOM 760 O O . CYS A 1 99 ? 4.708 16.348 2.897 1.00 97.62 99 CYS A O 1
ATOM 762 N N . GLY A 1 100 ? 5.523 14.261 2.823 1.00 96.62 100 GLY A N 1
ATOM 763 C CA . GLY A 1 100 ? 6.916 14.587 3.118 1.00 96.62 100 GLY A CA 1
ATOM 764 C C . GLY A 1 100 ? 7.878 14.041 2.062 1.00 96.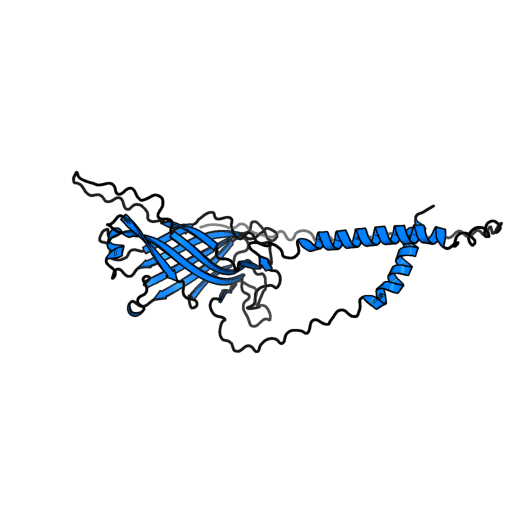62 100 GLY A C 1
ATOM 765 O O . GLY A 1 100 ? 7.503 13.271 1.169 1.00 96.62 100 GLY A O 1
ATOM 766 N N . SER A 1 101 ? 9.140 14.462 2.158 1.00 96.31 101 SER A N 1
ATOM 767 C CA . SER A 1 101 ? 10.216 14.065 1.242 1.00 96.31 101 SER A CA 1
ATOM 768 C C . SER A 1 101 ? 10.793 12.682 1.557 1.00 96.31 101 SER A C 1
ATOM 770 O O . SER A 1 101 ? 11.189 11.971 0.633 1.00 96.31 101 SER A O 1
ATOM 772 N N . THR A 1 102 ? 10.814 12.291 2.833 1.00 97.50 102 THR A N 1
ATOM 773 C CA . THR A 1 102 ? 11.344 11.008 3.336 1.00 97.50 102 THR A CA 1
ATOM 774 C C . THR A 1 102 ? 10.273 10.118 3.957 1.00 97.50 102 THR A C 1
ATOM 776 O O . THR A 1 102 ? 10.423 8.900 3.954 1.00 97.50 102 THR A O 1
ATOM 779 N N . GLN A 1 103 ? 9.179 10.705 4.446 1.00 98.19 103 GLN A N 1
ATOM 780 C CA . GLN A 1 103 ? 8.058 9.992 5.050 1.00 98.19 103 GLN A CA 1
ATOM 781 C C . GLN A 1 103 ? 6.734 10.535 4.519 1.00 98.19 103 GLN A C 1
ATOM 783 O O . GLN A 1 103 ? 6.583 11.746 4.348 1.00 98.19 103 GLN A O 1
ATOM 788 N N . GLN A 1 104 ? 5.772 9.654 4.266 1.00 98.25 104 GLN A N 1
ATOM 789 C CA . GLN A 1 104 ? 4.412 10.030 3.891 1.00 98.25 104 GLN A CA 1
ATOM 790 C C . GLN A 1 104 ? 3.405 9.151 4.611 1.00 98.25 104 GLN A C 1
ATOM 792 O O . GLN A 1 104 ? 3.660 7.975 4.863 1.00 98.25 104 GLN A O 1
ATOM 797 N N . ARG A 1 105 ? 2.249 9.724 4.929 1.00 98.56 105 ARG A N 1
ATOM 798 C CA . ARG A 1 105 ? 1.196 9.038 5.672 1.00 98.56 105 ARG A CA 1
ATOM 799 C C . ARG A 1 105 ? -0.118 9.139 4.927 1.00 98.56 105 ARG A C 1
ATOM 801 O O . ARG A 1 105 ? -0.462 10.216 4.448 1.00 98.56 105 ARG A O 1
ATOM 808 N N . ILE A 1 106 ? -0.859 8.041 4.882 1.00 98.50 106 ILE A N 1
ATOM 809 C CA . ILE A 1 106 ? -2.261 8.023 4.465 1.00 98.50 106 ILE A CA 1
ATOM 810 C C . ILE A 1 106 ? -3.093 7.412 5.585 1.00 98.50 106 ILE A C 1
ATOM 812 O O . ILE A 1 106 ? -2.733 6.378 6.142 1.00 98.50 106 ILE A O 1
ATOM 816 N N . THR A 1 107 ? -4.197 8.071 5.901 1.00 98.38 107 THR A N 1
ATOM 817 C CA . THR A 1 107 ? -5.133 7.688 6.948 1.00 98.38 107 THR A CA 1
ATOM 818 C C . THR A 1 107 ? -6.519 7.570 6.334 1.00 98.38 107 THR A C 1
ATOM 820 O O . THR A 1 107 ? -7.032 8.530 5.759 1.00 98.38 107 THR A O 1
ATOM 823 N N . LEU A 1 108 ? -7.121 6.394 6.461 1.00 98.19 108 LEU A N 1
ATOM 824 C CA . LEU A 1 108 ? -8.494 6.103 6.071 1.00 98.19 108 LEU A CA 1
ATOM 825 C C . LEU A 1 108 ? -9.368 6.170 7.316 1.00 98.19 108 LEU A C 1
ATOM 827 O O . LEU A 1 108 ? -9.030 5.547 8.318 1.00 98.19 108 LEU A O 1
ATOM 831 N N . MET A 1 109 ? -10.466 6.914 7.266 1.00 98.00 109 MET A N 1
ATOM 832 C CA . MET A 1 109 ? -11.392 7.069 8.384 1.00 98.00 109 MET A CA 1
ATOM 833 C C . MET A 1 109 ? -12.807 6.731 7.932 1.00 98.00 109 MET A C 1
ATOM 835 O O . MET A 1 109 ? -13.241 7.118 6.846 1.00 98.00 109 MET A O 1
ATOM 839 N N . TRP A 1 110 ? -13.546 6.011 8.761 1.00 97.19 110 TRP A N 1
ATOM 840 C CA . TRP A 1 110 ? -14.939 5.689 8.490 1.00 97.19 110 TRP A CA 1
ATOM 841 C C . TRP A 1 110 ? -15.771 5.719 9.764 1.00 97.19 110 TRP A C 1
ATOM 843 O O . TRP A 1 110 ? -15.265 5.555 10.873 1.00 97.19 110 TRP A O 1
ATOM 853 N N . ASN A 1 111 ? -17.066 5.946 9.582 1.00 95.94 111 ASN A N 1
ATOM 854 C CA . ASN A 1 111 ? -18.063 5.939 10.637 1.00 95.94 111 ASN A CA 1
ATOM 855 C C . ASN A 1 111 ? -19.264 5.135 10.133 1.00 95.94 111 ASN A C 1
ATOM 857 O O . ASN A 1 111 ? -19.729 5.358 9.014 1.00 95.94 111 ASN A O 1
ATOM 861 N N . ASN A 1 112 ? -19.730 4.188 10.931 1.00 91.56 112 ASN A N 1
ATOM 862 C CA . ASN A 1 112 ? -20.908 3.387 10.666 1.00 91.56 112 ASN A CA 1
ATOM 863 C C . ASN A 1 112 ? -21.990 3.729 11.694 1.00 91.56 112 ASN A C 1
ATOM 865 O O . ASN A 1 112 ? -21.709 4.081 12.838 1.00 91.56 112 ASN A O 1
ATOM 869 N N . THR A 1 113 ? -23.247 3.591 11.292 1.00 84.19 113 THR A N 1
ATOM 870 C CA . THR A 1 113 ? -24.393 3.690 12.199 1.00 84.19 113 THR A CA 1
ATOM 871 C C . THR A 1 113 ? -24.651 2.337 12.862 1.00 84.19 113 THR A C 1
ATOM 873 O O . THR A 1 113 ? -24.368 1.300 12.260 1.00 84.19 113 THR A O 1
ATOM 876 N N . ALA A 1 114 ? -25.204 2.324 14.079 1.00 76.88 114 ALA A N 1
ATOM 877 C CA . ALA A 1 114 ? -25.567 1.076 14.771 1.00 76.88 114 ALA A CA 1
ATOM 878 C C . ALA A 1 114 ? -26.524 0.219 13.918 1.00 76.88 114 ALA A C 1
ATOM 880 O O . ALA A 1 114 ? -26.356 -0.988 13.781 1.00 76.88 114 ALA A O 1
ATOM 881 N N . GLU A 1 115 ? -27.439 0.884 13.210 1.00 76.19 115 GLU A N 1
ATOM 882 C CA . GLU A 1 115 ? -28.400 0.276 12.281 1.00 76.19 115 GLU A CA 1
ATOM 883 C C . GLU A 1 115 ? -27.752 -0.489 11.116 1.00 76.19 115 GLU A C 1
ATOM 885 O O . GLU A 1 115 ? -28.407 -1.303 10.472 1.00 76.19 115 GLU A O 1
ATOM 890 N N . SER A 1 116 ? -26.465 -0.258 10.829 1.00 76.81 116 SER A N 1
ATOM 891 C CA . SER A 1 116 ? -25.763 -0.968 9.756 1.00 76.81 116 SER A CA 1
ATOM 892 C C . SER A 1 116 ? -25.433 -2.427 10.092 1.00 76.81 116 SER A C 1
ATOM 894 O O . SER A 1 116 ? -24.942 -3.141 9.217 1.00 76.81 116 SER A O 1
ATOM 896 N N . GLY A 1 117 ? -25.655 -2.865 11.340 1.00 77.56 117 GLY A N 1
ATOM 897 C CA . GLY A 1 117 ? -25.302 -4.210 11.807 1.00 77.56 117 GLY A CA 1
ATOM 898 C C . GLY A 1 117 ? -23.795 -4.487 11.768 1.00 77.56 117 GLY A C 1
ATOM 899 O O . GLY A 1 117 ? -23.365 -5.638 11.753 1.00 77.56 117 GLY A O 1
ATOM 900 N N . LYS A 1 118 ? -22.974 -3.435 11.681 1.00 82.94 118 LYS A N 1
ATOM 901 C CA . LYS A 1 118 ? -21.514 -3.537 11.657 1.00 82.94 118 LYS A CA 1
ATOM 902 C C . LYS A 1 118 ? -20.965 -3.480 13.074 1.00 82.94 118 LYS A C 1
ATOM 904 O O . LYS A 1 118 ? -21.473 -2.744 13.902 1.00 82.94 118 LYS A O 1
ATOM 909 N N . LEU A 1 119 ? -19.853 -4.175 13.303 1.00 84.94 119 LEU A N 1
ATOM 910 C CA . LEU A 1 119 ? -19.183 -4.252 14.610 1.00 84.94 119 LEU A CA 1
ATOM 911 C C . LEU A 1 119 ? -18.494 -2.947 15.042 1.00 84.94 119 LEU A C 1
ATOM 913 O O . LEU A 1 119 ? -18.269 -2.726 16.227 1.00 84.94 119 LEU A O 1
ATOM 917 N N . VAL A 1 120 ? -18.123 -2.092 14.088 1.00 88.12 120 VAL A N 1
ATOM 918 C CA . VAL A 1 120 ? -17.300 -0.898 14.330 1.00 88.12 120 VAL A CA 1
ATOM 919 C C . VAL A 1 120 ? -18.139 0.353 14.159 1.00 88.12 120 VAL A C 1
ATOM 921 O O . VAL A 1 120 ? -18.655 0.575 13.065 1.00 88.12 120 VAL A O 1
ATOM 924 N N . LYS A 1 121 ? -18.201 1.197 15.189 1.00 92.06 121 LYS A N 1
ATOM 925 C CA . LYS A 1 121 ? -18.811 2.527 15.146 1.00 92.06 121 LYS A CA 1
ATOM 926 C C . LYS A 1 121 ? -17.942 3.482 14.349 1.00 92.06 121 LYS A C 1
ATOM 928 O O . LYS A 1 121 ? -18.353 3.953 13.300 1.00 92.06 121 LYS A O 1
ATOM 933 N N . THR A 1 122 ? -16.713 3.708 14.780 1.00 95.44 122 THR A N 1
ATOM 934 C CA . THR A 1 122 ? -15.734 4.539 14.069 1.00 95.44 122 THR A CA 1
ATOM 935 C C . THR A 1 122 ? -14.460 3.739 13.884 1.00 95.44 122 THR A C 1
ATOM 937 O O . THR A 1 122 ? -14.085 2.934 14.733 1.00 95.44 122 THR A O 1
ATOM 940 N N . GLY A 1 123 ? -13.798 3.922 12.751 1.00 96.25 123 GLY A N 1
ATOM 941 C CA . GLY A 1 123 ? -12.537 3.257 12.480 1.00 96.25 123 GLY A CA 1
ATOM 942 C C . GLY A 1 123 ? -11.571 4.175 11.762 1.00 96.25 123 GLY A C 1
ATOM 943 O O . GLY A 1 123 ? -11.962 5.026 10.960 1.00 96.25 123 GLY A O 1
ATOM 944 N N . GLN A 1 124 ? -10.299 3.989 12.070 1.00 97.94 124 GLN A N 1
ATOM 945 C CA . GLN A 1 124 ? -9.178 4.671 11.459 1.00 97.94 124 GLN A CA 1
ATOM 946 C C . GLN A 1 124 ? -8.108 3.638 11.108 1.00 97.94 124 GLN A C 1
ATOM 948 O O . GLN A 1 124 ? -7.734 2.831 11.951 1.00 97.94 124 GLN A O 1
ATOM 953 N N . LEU A 1 125 ? -7.582 3.689 9.884 1.00 98.12 125 LEU A N 1
ATOM 954 C CA . LEU A 1 125 ? -6.478 2.853 9.413 1.00 98.12 125 LEU A CA 1
ATOM 955 C C . LEU A 1 125 ? -5.399 3.734 8.786 1.00 98.12 125 LEU A C 1
ATOM 957 O O . LEU A 1 125 ? -5.655 4.455 7.825 1.00 98.12 125 LEU A O 1
ATOM 961 N N . THR A 1 126 ? -4.193 3.681 9.334 1.00 98.50 126 THR A N 1
ATOM 962 C CA . THR A 1 126 ? -3.072 4.549 8.972 1.00 98.50 126 THR A CA 1
ATOM 963 C C . THR A 1 126 ? -1.917 3.723 8.428 1.00 98.50 126 THR A C 1
ATOM 965 O O . THR A 1 126 ? -1.483 2.774 9.074 1.00 98.50 126 THR A O 1
ATOM 968 N N . PHE A 1 127 ? -1.375 4.134 7.284 1.00 98.56 127 PHE A N 1
ATOM 969 C CA . PHE A 1 127 ? -0.177 3.566 6.669 1.00 98.56 127 PHE A CA 1
ATOM 970 C C . PHE A 1 127 ? 0.939 4.613 6.632 1.00 98.56 127 PHE A C 1
ATOM 972 O O . PHE A 1 127 ? 0.700 5.758 6.230 1.00 98.56 127 PHE A O 1
ATOM 979 N N . LEU A 1 128 ? 2.157 4.223 7.012 1.00 98.56 128 LEU A N 1
ATOM 980 C CA . LEU A 1 128 ? 3.359 5.055 6.927 1.00 98.56 128 LEU A CA 1
ATOM 981 C C . LEU A 1 128 ? 4.319 4.499 5.877 1.00 98.56 128 LEU A C 1
ATOM 983 O O . LEU A 1 128 ? 4.844 3.400 6.027 1.00 98.56 128 LEU A O 1
ATOM 987 N N . PHE A 1 129 ? 4.602 5.295 4.854 1.00 98.62 129 PHE A N 1
ATOM 988 C CA . PHE A 1 129 ? 5.596 4.992 3.833 1.00 98.62 129 PHE A CA 1
ATOM 989 C C . PHE A 1 129 ? 6.876 5.770 4.100 1.00 98.62 129 PHE A C 1
ATOM 991 O O . PHE A 1 129 ? 6.828 6.968 4.391 1.00 98.62 129 PHE A O 1
ATOM 998 N N . VAL A 1 130 ? 8.020 5.106 3.960 1.00 98.44 130 VAL A N 1
ATOM 999 C CA . VAL A 1 130 ? 9.338 5.697 4.206 1.00 98.44 130 VAL A CA 1
ATOM 1000 C C . VAL A 1 130 ? 10.262 5.412 3.029 1.00 98.44 130 VAL A C 1
ATOM 1002 O O . VAL A 1 130 ? 10.153 4.390 2.352 1.00 98.44 130 VAL A O 1
ATOM 1005 N N . LYS A 1 131 ? 11.178 6.345 2.776 1.00 97.88 131 LYS A N 1
ATOM 1006 C CA . LYS A 1 131 ? 12.359 6.140 1.939 1.00 97.88 131 LYS A CA 1
ATOM 1007 C C . LYS A 1 131 ? 13.539 6.914 2.515 1.0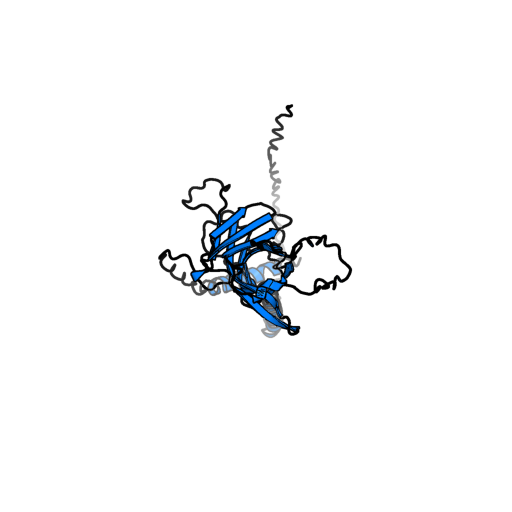0 97.88 131 LYS A C 1
ATOM 1009 O O . LYS A 1 131 ? 13.375 8.006 3.058 1.00 97.88 131 LYS A O 1
ATOM 1014 N N . LYS A 1 132 ? 14.749 6.379 2.350 1.00 97.19 132 LYS A N 1
ATOM 1015 C CA . LYS A 1 132 ? 15.974 6.994 2.890 1.00 97.19 132 LYS A CA 1
ATOM 1016 C C . LYS A 1 132 ? 16.372 8.280 2.155 1.00 97.19 132 LYS A C 1
ATOM 1018 O O . LYS A 1 132 ? 16.778 9.251 2.780 1.00 97.19 132 LYS A O 1
ATOM 1023 N N . ASN A 1 133 ? 16.268 8.298 0.828 1.00 96.56 133 ASN A N 1
ATOM 1024 C CA . ASN A 1 133 ? 16.547 9.468 -0.012 1.00 96.56 133 ASN A CA 1
ATOM 1025 C C . ASN A 1 133 ? 15.701 9.431 -1.301 1.00 96.56 133 ASN A C 1
ATOM 1027 O O . ASN A 1 133 ? 14.858 8.553 -1.477 1.00 96.56 133 ASN A O 1
ATOM 1031 N N . SER A 1 134 ? 15.908 10.378 -2.222 1.00 93.62 134 SER A N 1
ATOM 1032 C CA . SER A 1 134 ? 15.105 10.504 -3.450 1.00 93.62 134 SER A CA 1
ATOM 1033 C C . SER A 1 134 ? 15.221 9.323 -4.423 1.00 93.62 134 SER A C 1
ATOM 1035 O O . SER A 1 134 ? 14.276 9.087 -5.175 1.00 93.62 134 SER A O 1
ATOM 1037 N N . LYS A 1 135 ? 16.347 8.598 -4.402 1.00 95.19 135 LYS A N 1
ATOM 1038 C CA . LYS A 1 135 ? 16.633 7.443 -5.272 1.00 95.19 135 LYS A CA 1
ATOM 1039 C C . LYS A 1 135 ? 16.425 6.096 -4.574 1.00 95.19 135 LYS A C 1
ATOM 1041 O O . LYS A 1 135 ? 16.443 5.068 -5.239 1.00 95.19 135 LYS A O 1
ATOM 1046 N N . SER A 1 136 ? 16.262 6.102 -3.253 1.00 97.19 136 SER A N 1
ATOM 1047 C CA . SER A 1 136 ? 16.082 4.887 -2.463 1.00 97.19 136 SER A CA 1
ATOM 1048 C C . SER A 1 136 ? 14.737 4.234 -2.764 1.00 97.19 136 SER A C 1
ATOM 1050 O O . SER A 1 136 ? 13.785 4.943 -3.115 1.00 97.19 136 SER A O 1
ATOM 1052 N N . PRO A 1 137 ? 14.640 2.907 -2.589 1.00 97.75 137 PRO A N 1
ATOM 1053 C CA . PRO A 1 137 ? 13.355 2.239 -2.603 1.00 97.75 137 PRO A CA 1
ATOM 1054 C C . PRO A 1 137 ? 12.443 2.808 -1.510 1.00 97.75 137 PRO A C 1
ATOM 1056 O O . PRO A 1 137 ? 12.886 3.359 -0.497 1.00 97.75 137 PRO A O 1
ATOM 1059 N N . ILE A 1 138 ? 11.151 2.699 -1.777 1.00 98.25 138 ILE A N 1
ATOM 1060 C CA . ILE A 1 138 ? 10.054 3.061 -0.893 1.00 98.25 138 ILE A CA 1
ATOM 1061 C C . ILE A 1 138 ? 9.564 1.775 -0.244 1.00 98.25 138 ILE A C 1
ATOM 1063 O O . ILE A 1 138 ? 9.391 0.782 -0.943 1.00 98.25 138 ILE A O 1
ATOM 1067 N N . PHE A 1 139 ? 9.290 1.796 1.052 1.00 98.12 139 PHE A N 1
ATOM 1068 C CA . PHE A 1 139 ? 8.700 0.664 1.762 1.00 98.12 139 PHE A CA 1
ATOM 1069 C C . PHE A 1 139 ? 7.606 1.138 2.721 1.00 98.12 139 PHE A C 1
ATOM 1071 O O . PHE A 1 139 ? 7.559 2.307 3.126 1.00 98.12 139 PHE A O 1
ATOM 1078 N N . LEU A 1 140 ? 6.699 0.226 3.061 1.00 98.38 140 LEU A N 1
ATOM 1079 C CA . LEU A 1 140 ? 5.732 0.413 4.133 1.00 98.38 140 LEU A CA 1
ATOM 1080 C C . LEU A 1 140 ? 6.450 0.164 5.463 1.00 98.38 140 LEU A C 1
ATOM 1082 O O . LEU A 1 140 ? 6.902 -0.949 5.721 1.00 98.38 140 LEU A O 1
ATOM 1086 N N . SER A 1 141 ? 6.547 1.217 6.274 1.00 98.12 141 SER A N 1
ATOM 1087 C CA . SER A 1 141 ? 7.274 1.234 7.545 1.00 98.12 141 SER A CA 1
ATOM 1088 C C . SER A 1 141 ? 6.400 0.950 8.757 1.00 98.12 141 SER A C 1
ATOM 1090 O O . SER A 1 141 ? 6.918 0.597 9.809 1.00 98.12 141 SER A O 1
ATOM 1092 N N . GLY A 1 142 ? 5.089 1.144 8.651 1.00 97.56 142 GLY A N 1
ATOM 1093 C CA . GLY A 1 142 ? 4.203 0.866 9.768 1.00 97.56 142 GLY A CA 1
ATOM 1094 C C . GLY A 1 142 ? 2.732 0.999 9.428 1.00 97.56 142 GLY A C 1
ATOM 1095 O O . GLY A 1 142 ? 2.349 1.710 8.489 1.00 97.56 142 GLY A O 1
ATOM 1096 N N . VAL A 1 143 ? 1.922 0.298 10.214 1.00 98.00 143 VAL A N 1
ATOM 1097 C CA . VAL A 1 143 ? 0.464 0.281 10.114 1.00 98.00 143 VAL A CA 1
ATOM 1098 C C . VAL A 1 143 ? -0.139 0.453 11.502 1.00 98.00 143 VAL A C 1
ATOM 1100 O O . VAL A 1 143 ? 0.297 -0.197 12.445 1.00 98.00 143 VAL A O 1
ATOM 1103 N N . TRP A 1 144 ? -1.162 1.299 11.619 1.00 97.62 144 TRP A N 1
ATOM 1104 C CA . TRP A 1 144 ? -1.925 1.485 12.857 1.00 97.62 144 TRP A CA 1
ATOM 1105 C C . TRP A 1 144 ? -3.414 1.492 12.549 1.00 97.62 144 TRP A C 1
ATOM 1107 O O . TRP A 1 144 ? -3.849 2.211 11.648 1.00 97.62 144 TRP A O 1
ATOM 1117 N N . ALA A 1 145 ? -4.195 0.740 13.312 1.00 96.62 145 ALA A N 1
ATOM 1118 C CA . ALA A 1 145 ? -5.645 0.790 13.286 1.00 96.62 145 ALA A CA 1
ATOM 1119 C C . ALA A 1 145 ? -6.180 1.188 14.667 1.00 96.62 145 ALA A C 1
ATOM 1121 O O . ALA A 1 145 ? -5.694 0.707 15.685 1.00 96.62 145 ALA A O 1
ATOM 1122 N N . SER A 1 146 ? -7.176 2.067 14.699 1.00 95.00 146 SER A N 1
ATOM 1123 C CA . SER A 1 146 ? -7.919 2.428 15.909 1.00 95.00 146 SER A CA 1
ATOM 1124 C C . SER A 1 146 ? -9.402 2.325 15.596 1.00 95.00 146 SER A C 1
ATOM 1126 O O . SER A 1 146 ? -9.847 2.827 14.561 1.00 95.00 146 SER A O 1
ATOM 1128 N N . MET A 1 147 ? -10.149 1.610 16.428 1.00 93.38 147 MET A N 1
ATOM 1129 C CA . MET A 1 147 ? -11.560 1.320 16.189 1.00 93.38 147 MET A CA 1
ATOM 1130 C C . MET A 1 147 ? -12.355 1.451 17.481 1.00 93.38 147 MET A C 1
ATOM 1132 O O . MET A 1 147 ? -11.984 0.853 18.486 1.00 93.38 147 MET A O 1
ATOM 1136 N N . ASP A 1 148 ? -13.479 2.159 17.426 1.00 90.81 148 ASP A N 1
ATOM 1137 C CA . ASP A 1 148 ? -14.480 2.133 18.489 1.00 90.81 148 ASP A CA 1
ATOM 1138 C C . ASP A 1 148 ? -15.541 1.089 18.116 1.00 90.81 148 ASP A C 1
ATOM 1140 O O . ASP A 1 148 ? -16.173 1.182 17.058 1.00 90.81 148 ASP A O 1
ATOM 1144 N N . LEU A 1 149 ? -15.727 0.072 18.956 1.00 87.31 149 LEU A N 1
ATOM 1145 C CA . LEU A 1 149 ? -16.656 -1.035 18.700 1.00 87.31 149 LEU A CA 1
ATOM 1146 C C . LEU A 1 149 ? -18.066 -0.729 19.236 1.00 87.31 149 LEU A C 1
ATOM 1148 O O . LEU A 1 149 ? -18.221 -0.005 20.220 1.00 87.31 149 LEU A O 1
ATOM 1152 N N . PHE A 1 150 ? -19.103 -1.292 18.609 1.00 82.75 150 PHE A N 1
ATOM 1153 C CA . PHE A 1 150 ? -20.441 -1.339 19.207 1.00 82.75 150 PHE A CA 1
ATOM 1154 C C . PHE A 1 150 ? -20.484 -2.455 20.260 1.00 82.75 150 PHE A C 1
ATOM 1156 O O . PHE A 1 150 ? -20.177 -3.605 19.962 1.00 82.75 150 PHE A O 1
ATOM 1163 N N . LEU A 1 151 ? -20.873 -2.120 21.492 1.00 68.44 151 LEU A N 1
ATOM 1164 C CA . LEU A 1 151 ? -20.912 -3.047 22.635 1.00 68.44 151 LEU A CA 1
ATOM 1165 C C . LEU A 1 151 ? -22.202 -3.890 22.708 1.00 68.44 151 LEU A C 1
ATOM 1167 O O . LEU A 1 151 ? -22.490 -4.481 23.744 1.00 68.44 151 LEU A O 1
ATOM 1171 N N . GLU A 1 152 ? -23.007 -3.928 21.645 1.00 65.50 152 GLU A N 1
ATOM 1172 C CA . GLU A 1 152 ? -24.329 -4.573 21.689 1.00 65.50 152 GLU A CA 1
ATOM 1173 C C . GLU A 1 152 ? -24.256 -6.107 21.622 1.00 65.50 152 GLU A C 1
ATOM 1175 O O . GLU A 1 152 ? -25.121 -6.789 22.172 1.00 65.50 152 GLU A O 1
ATOM 1180 N N . ASP A 1 153 ? -23.184 -6.665 21.055 1.00 55.78 153 ASP A N 1
ATOM 1181 C CA . ASP A 1 153 ? -22.972 -8.109 21.025 1.00 55.78 153 ASP A CA 1
ATOM 1182 C C . ASP A 1 153 ? -22.194 -8.550 22.269 1.00 55.78 153 ASP A C 1
ATOM 1184 O O . ASP A 1 153 ? -20.971 -8.402 22.349 1.00 55.78 153 ASP A O 1
ATOM 1188 N N . GLY A 1 154 ? -22.892 -9.171 23.227 1.00 57.22 154 GLY A N 1
ATOM 1189 C CA . GLY A 1 154 ? -22.332 -9.680 24.489 1.00 57.22 154 GLY A CA 1
ATOM 1190 C C . GLY A 1 154 ? -21.167 -10.681 24.373 1.00 57.22 154 GLY A C 1
ATOM 1191 O O . GLY A 1 154 ? -20.670 -11.162 25.387 1.00 57.22 154 GLY A O 1
ATOM 1192 N N . VAL A 1 155 ? -20.702 -10.975 23.156 1.00 56.06 155 VAL A N 1
ATOM 1193 C CA . VAL A 1 155 ? -19.520 -11.784 22.835 1.00 56.06 155 VAL A CA 1
ATOM 1194 C C . VAL A 1 155 ? -18.209 -11.038 23.135 1.00 56.06 155 VAL A C 1
ATOM 1196 O O . VAL A 1 155 ? -17.228 -11.677 23.500 1.00 56.06 155 VAL A O 1
ATOM 1199 N N . LEU A 1 156 ? -18.180 -9.700 23.056 1.00 56.19 156 LEU A N 1
ATOM 1200 C CA . LEU A 1 156 ? -16.992 -8.889 23.393 1.00 56.19 156 LEU A CA 1
ATOM 1201 C C . LEU A 1 156 ? -16.944 -8.438 24.864 1.00 56.19 156 LEU A C 1
ATOM 1203 O O . LEU A 1 156 ? -16.017 -7.738 25.272 1.00 56.19 156 LEU A O 1
ATOM 1207 N N . ASN A 1 157 ? -17.875 -8.918 25.697 1.00 52.34 157 ASN A N 1
ATOM 1208 C CA . ASN A 1 157 ? -17.844 -8.701 27.148 1.00 52.34 157 ASN A CA 1
ATOM 1209 C C . ASN A 1 157 ? -16.601 -9.297 27.839 1.00 52.34 157 ASN A C 1
ATOM 1211 O O . ASN A 1 157 ? -16.379 -9.030 29.015 1.00 52.34 157 ASN A O 1
ATOM 1215 N N . LEU A 1 158 ? -15.770 -10.065 27.126 1.00 51.84 158 LEU A N 1
ATOM 1216 C CA . LEU A 1 158 ? -14.495 -10.583 27.631 1.00 51.84 158 LEU A CA 1
ATOM 1217 C C . LEU A 1 158 ? -13.422 -9.497 27.830 1.00 51.84 158 LEU A C 1
ATOM 1219 O O . LEU A 1 158 ? -12.463 -9.732 28.553 1.00 51.84 158 LEU A O 1
ATOM 1223 N N . LEU A 1 159 ? -13.585 -8.309 27.238 1.00 55.56 159 LEU A N 1
ATOM 1224 C CA . LEU A 1 159 ? -12.673 -7.168 27.425 1.00 55.56 159 LEU A CA 1
ATOM 1225 C C . LEU A 1 159 ? -13.211 -6.126 28.426 1.00 55.56 159 LEU A C 1
ATOM 1227 O O . LEU A 1 159 ? -12.668 -5.029 28.548 1.00 55.56 159 LEU A O 1
ATOM 1231 N N . ASN A 1 160 ? -14.328 -6.424 29.097 1.00 48.62 160 ASN A N 1
ATOM 1232 C CA . ASN A 1 160 ? -15.138 -5.428 29.791 1.00 48.62 160 ASN A CA 1
ATOM 1233 C C . ASN A 1 160 ? -14.649 -5.166 31.226 1.00 48.62 160 ASN A C 1
ATOM 1235 O O . ASN A 1 160 ? -15.142 -5.763 32.177 1.00 48.62 160 ASN A O 1
ATOM 1239 N N . ASP A 1 161 ? -13.734 -4.208 31.385 1.00 54.62 161 ASP A N 1
ATOM 1240 C CA . ASP A 1 161 ? -13.364 -3.622 32.688 1.00 54.62 161 ASP A CA 1
ATOM 1241 C C . ASP A 1 161 ? -14.299 -2.453 33.089 1.00 54.62 161 ASP A C 1
ATOM 1243 O O . ASP A 1 161 ? -13.890 -1.425 33.620 1.00 54.62 161 ASP A O 1
ATOM 1247 N N . GLY A 1 162 ? -15.589 -2.548 32.745 1.00 57.72 162 GLY A N 1
ATOM 1248 C CA . GLY A 1 162 ? -16.614 -1.584 33.169 1.00 57.72 162 GLY A CA 1
ATOM 1249 C C . GLY A 1 162 ? -16.582 -0.199 32.506 1.00 57.72 162 GLY A C 1
ATOM 1250 O O . GLY A 1 162 ? -17.362 0.667 32.902 1.00 57.72 162 GLY A O 1
ATOM 1251 N N . ASN A 1 163 ? -15.742 0.032 31.490 1.00 57.34 163 ASN A N 1
ATOM 1252 C CA . ASN A 1 163 ? -15.661 1.322 30.798 1.00 57.34 163 ASN A CA 1
ATOM 1253 C C . ASN A 1 163 ? -16.370 1.265 29.420 1.00 57.34 163 ASN A C 1
ATOM 1255 O O . ASN A 1 163 ? -15.943 0.504 28.549 1.00 57.34 163 ASN A O 1
ATOM 1259 N N . PRO A 1 164 ? -17.439 2.055 29.176 1.00 58.91 164 PRO A N 1
ATOM 1260 C CA . PRO A 1 164 ? -18.349 1.902 28.028 1.00 58.91 164 PRO A CA 1
ATOM 1261 C C . PRO A 1 164 ? -17.795 2.352 26.659 1.00 58.91 164 PRO A C 1
ATOM 1263 O O . PRO A 1 164 ? -18.552 2.464 25.696 1.00 58.91 164 PRO A O 1
ATOM 1266 N N . SER A 1 165 ? -16.491 2.598 26.528 1.00 57.53 165 SER A N 1
ATOM 1267 C CA . SER A 1 165 ? -15.851 2.869 25.237 1.00 57.53 165 SER A CA 1
ATOM 1268 C C . SER A 1 165 ? -14.525 2.125 25.141 1.00 57.53 165 SER A C 1
ATOM 1270 O O . SER A 1 165 ? -13.505 2.582 25.660 1.00 57.53 165 SER A O 1
ATOM 1272 N N . GLN A 1 166 ? -14.537 0.976 24.471 1.00 71.81 166 GLN A N 1
ATOM 1273 C CA . GLN A 1 166 ? -13.318 0.238 24.163 1.00 71.81 166 GLN A CA 1
ATOM 1274 C C . GLN A 1 166 ? -12.796 0.698 22.806 1.00 71.81 166 GLN A C 1
ATOM 1276 O O . GLN A 1 166 ? -13.339 0.344 21.758 1.00 71.81 166 GLN A O 1
ATOM 1281 N N . ASN A 1 167 ? -11.749 1.519 22.843 1.00 84.81 167 ASN A N 1
ATOM 1282 C CA . ASN A 1 167 ? -10.960 1.819 21.661 1.00 84.81 167 ASN A CA 1
ATOM 1283 C C . ASN A 1 167 ? -9.972 0.665 21.452 1.00 84.81 167 ASN A C 1
ATOM 1285 O O . ASN A 1 167 ? -9.032 0.489 22.229 1.00 84.81 167 ASN A O 1
ATOM 1289 N N . LEU A 1 168 ? -10.201 -0.145 20.422 1.00 87.94 168 LEU A N 1
ATOM 1290 C CA . LEU A 1 168 ? -9.270 -1.186 20.016 1.00 87.94 168 LEU A CA 1
ATOM 1291 C C . LEU A 1 168 ? -8.154 -0.551 19.185 1.00 87.94 168 LEU A C 1
ATOM 1293 O O . LEU A 1 168 ? -8.386 -0.112 18.056 1.00 87.94 168 LEU A O 1
ATOM 1297 N N . MET A 1 169 ? -6.941 -0.541 19.735 1.00 91.50 169 MET A N 1
ATOM 1298 C CA . MET A 1 169 ? -5.736 -0.083 19.046 1.00 91.50 169 MET A CA 1
ATOM 1299 C C . MET A 1 169 ? -4.898 -1.276 18.598 1.00 91.50 169 MET A C 1
ATOM 1301 O O . MET A 1 169 ? -4.487 -2.095 19.417 1.00 91.50 169 MET A O 1
ATOM 1305 N N . LEU A 1 170 ? -4.623 -1.352 17.300 1.00 93.25 170 LEU A N 1
ATOM 1306 C CA . LEU A 1 170 ? -3.791 -2.372 16.672 1.00 93.25 170 LEU A CA 1
ATOM 1307 C C . LEU A 1 170 ? -2.623 -1.693 15.953 1.00 93.25 170 LEU A C 1
ATOM 1309 O O . LEU A 1 170 ? -2.817 -0.673 15.288 1.00 93.25 170 LEU A O 1
ATOM 1313 N N . ALA A 1 171 ? -1.425 -2.258 16.034 1.00 95.69 171 ALA A N 1
ATOM 1314 C CA . ALA A 1 171 ? -0.246 -1.689 15.399 1.00 95.69 171 ALA A CA 1
ATOM 1315 C C . ALA A 1 171 ? 0.718 -2.759 14.882 1.00 95.69 171 ALA A C 1
ATOM 1317 O O . ALA A 1 171 ? 0.876 -3.822 15.469 1.00 95.69 171 ALA A O 1
ATOM 1318 N N . ALA A 1 172 ? 1.404 -2.428 13.796 1.00 96.31 172 ALA A N 1
ATOM 1319 C CA . ALA A 1 172 ? 2.582 -3.127 13.309 1.00 96.31 172 ALA A CA 1
ATOM 1320 C C . ALA A 1 172 ? 3.647 -2.068 12.994 1.00 96.31 172 ALA A C 1
ATOM 1322 O O . ALA A 1 172 ? 3.674 -1.549 11.871 1.00 96.31 172 ALA A O 1
ATOM 1323 N N . PRO A 1 173 ? 4.437 -1.642 13.998 1.00 96.06 173 PRO A N 1
ATOM 1324 C CA . PRO A 1 173 ? 5.545 -0.719 13.784 1.00 96.06 173 PRO A CA 1
ATOM 1325 C C . PRO A 1 173 ? 6.708 -1.422 13.070 1.00 96.06 173 PRO A C 1
ATOM 1327 O O . PRO A 1 173 ? 6.738 -2.645 12.963 1.00 96.06 173 PRO A O 1
ATOM 1330 N N . ASP A 1 174 ? 7.661 -0.629 12.581 1.00 95.62 174 ASP A N 1
ATOM 1331 C CA . ASP A 1 174 ? 8.953 -1.096 12.057 1.00 95.62 174 ASP A CA 1
ATOM 1332 C C . ASP A 1 174 ? 8.868 -2.171 10.958 1.00 95.62 174 ASP A C 1
ATOM 1334 O O . ASP A 1 174 ? 9.741 -3.027 10.808 1.00 95.62 174 ASP A O 1
ATOM 1338 N N . LEU A 1 175 ? 7.820 -2.102 10.137 1.00 96.81 175 LEU A N 1
ATOM 1339 C CA . LEU A 1 175 ? 7.691 -2.937 8.952 1.00 96.81 175 LEU A CA 1
ATOM 1340 C C . LEU A 1 175 ? 8.752 -2.555 7.910 1.00 96.81 175 LEU A C 1
ATOM 1342 O O . LEU A 1 175 ? 9.160 -1.404 7.777 1.00 96.81 175 LEU A O 1
ATOM 1346 N N . HIS A 1 176 ? 9.179 -3.529 7.116 1.00 97.44 176 HIS A N 1
ATOM 1347 C CA . HIS A 1 176 ? 10.015 -3.287 5.941 1.00 97.44 176 HIS A CA 1
ATOM 1348 C C . HIS A 1 176 ? 9.493 -4.123 4.770 1.00 97.44 176 HIS A C 1
ATOM 1350 O O . HIS A 1 176 ? 10.163 -5.012 4.244 1.00 97.44 176 HIS A O 1
ATOM 1356 N N . ILE A 1 177 ? 8.230 -3.875 4.414 1.00 97.44 177 ILE A N 1
ATOM 1357 C CA . ILE A 1 177 ? 7.508 -4.614 3.371 1.00 97.44 177 ILE A CA 1
ATOM 1358 C C . ILE A 1 177 ? 7.114 -3.694 2.214 1.00 97.44 177 ILE A C 1
ATOM 1360 O O . ILE A 1 177 ? 7.228 -2.472 2.297 1.00 97.44 177 ILE A O 1
ATOM 1364 N N . TRP A 1 178 ? 6.636 -4.293 1.120 1.00 96.94 178 TRP A N 1
ATOM 1365 C CA . TRP A 1 178 ? 6.244 -3.583 -0.109 1.00 96.94 178 TRP A CA 1
ATOM 1366 C C . TRP A 1 178 ? 7.366 -2.719 -0.696 1.00 96.94 178 TRP A C 1
ATOM 1368 O O . TRP A 1 178 ? 7.121 -1.650 -1.259 1.00 96.94 178 TRP A O 1
ATOM 1378 N N . GLU A 1 179 ? 8.608 -3.185 -0.557 1.00 97.75 179 GLU A N 1
ATOM 1379 C CA . GLU A 1 179 ? 9.765 -2.495 -1.108 1.00 97.75 179 GLU A CA 1
ATOM 1380 C C . GLU A 1 179 ? 9.599 -2.307 -2.621 1.00 97.75 179 GLU A C 1
ATOM 1382 O O . GLU A 1 179 ? 9.390 -3.259 -3.373 1.00 97.75 179 GLU A O 1
ATOM 1387 N N . THR A 1 180 ? 9.647 -1.050 -3.054 1.00 97.81 180 THR A N 1
ATOM 1388 C CA . THR A 1 180 ? 9.317 -0.633 -4.414 1.00 97.81 180 THR A CA 1
ATOM 1389 C C . THR A 1 180 ? 10.315 0.418 -4.884 1.00 97.81 180 THR A C 1
ATOM 1391 O O . THR A 1 180 ? 10.520 1.412 -4.180 1.00 97.81 180 THR A O 1
ATOM 1394 N N . PRO A 1 181 ? 10.929 0.274 -6.071 1.00 97.06 181 PRO A N 1
ATOM 1395 C CA . PRO A 1 181 ? 11.813 1.300 -6.607 1.00 97.06 181 PRO A CA 1
ATOM 1396 C C . PRO A 1 181 ? 11.115 2.662 -6.718 1.00 97.06 181 PRO A C 1
ATOM 1398 O O . PRO A 1 181 ? 9.914 2.756 -6.983 1.00 97.06 181 PRO A O 1
ATOM 1401 N N . ALA A 1 182 ? 11.870 3.748 -6.554 1.00 95.06 182 ALA A N 1
ATOM 1402 C CA . ALA A 1 182 ? 11.314 5.090 -6.689 1.00 95.06 182 ALA A CA 1
ATOM 1403 C C . ALA A 1 182 ? 10.614 5.267 -8.053 1.00 95.06 182 ALA A C 1
ATOM 1405 O O . ALA A 1 182 ? 11.144 4.863 -9.086 1.00 95.06 182 ALA A O 1
ATOM 1406 N N . ARG A 1 183 ? 9.454 5.945 -8.058 1.00 94.25 183 ARG A N 1
ATOM 1407 C CA . ARG A 1 183 ? 8.592 6.205 -9.238 1.00 94.25 183 ARG A CA 1
ATOM 1408 C C . ARG A 1 183 ? 7.785 5.008 -9.757 1.00 94.25 183 ARG A C 1
ATOM 1410 O O . ARG A 1 183 ? 7.098 5.173 -10.767 1.00 94.25 183 ARG A O 1
ATOM 1417 N N . PHE A 1 184 ? 7.848 3.853 -9.098 1.00 96.38 184 PHE A N 1
ATOM 1418 C CA . PHE A 1 184 ? 6.988 2.711 -9.399 1.00 96.38 184 PHE A CA 1
ATOM 1419 C C . PHE A 1 184 ? 5.756 2.710 -8.496 1.00 96.38 184 PHE A C 1
ATOM 1421 O O . PHE A 1 184 ? 5.793 3.200 -7.368 1.00 96.38 184 PHE A O 1
ATOM 1428 N N . ALA A 1 185 ? 4.667 2.140 -9.002 1.00 97.62 185 ALA A N 1
ATOM 1429 C CA . ALA A 1 185 ? 3.535 1.734 -8.185 1.00 97.62 185 ALA A CA 1
ATOM 1430 C C . ALA A 1 185 ? 3.745 0.284 -7.734 1.00 97.62 185 ALA A C 1
ATOM 1432 O O . ALA A 1 185 ? 3.955 -0.589 -8.579 1.00 97.62 185 ALA A O 1
ATOM 1433 N N . TYR A 1 186 ? 3.660 0.023 -6.433 1.00 98.19 186 TYR A N 1
ATOM 1434 C CA . TYR A 1 186 ? 3.578 -1.336 -5.907 1.00 98.19 186 TYR A CA 1
ATOM 1435 C C . TYR A 1 186 ? 2.216 -1.918 -6.260 1.00 98.19 186 TYR A C 1
ATOM 1437 O O . TYR A 1 186 ? 1.204 -1.249 -6.046 1.00 98.19 186 TYR A O 1
ATOM 1445 N N . VAL A 1 187 ? 2.170 -3.135 -6.795 1.00 97.69 187 VAL A N 1
ATOM 1446 C CA . VAL A 1 187 ? 0.921 -3.816 -7.151 1.00 97.69 187 VAL A CA 1
ATOM 1447 C C . VAL A 1 187 ? 0.961 -5.260 -6.665 1.00 97.69 187 VAL A C 1
ATOM 1449 O O . VAL A 1 187 ? 1.924 -5.983 -6.902 1.00 97.69 187 VAL A O 1
ATOM 1452 N N . CYS A 1 188 ? -0.103 -5.699 -6.004 1.00 97.62 188 CYS A N 1
ATOM 1453 C CA . CYS A 1 188 ? -0.300 -7.076 -5.594 1.00 97.62 188 CYS A CA 1
ATOM 1454 C C . CYS A 1 188 ? -1.757 -7.481 -5.809 1.00 97.62 188 CYS A C 1
ATOM 1456 O O . CYS A 1 188 ? -2.661 -6.974 -5.150 1.00 97.62 188 CYS A O 1
ATOM 1458 N N . HIS A 1 189 ? -1.970 -8.411 -6.738 1.00 96.31 189 HIS A N 1
ATOM 1459 C CA . HIS A 1 189 ? -3.286 -8.999 -7.018 1.00 96.31 189 HIS A CA 1
ATOM 1460 C C . HIS A 1 189 ? -3.554 -10.272 -6.206 1.00 96.31 189 HIS A C 1
ATOM 1462 O O . HIS A 1 189 ? -4.610 -10.887 -6.330 1.00 96.31 189 HIS A O 1
ATOM 1468 N N . HIS A 1 190 ? -2.570 -10.705 -5.420 1.00 96.19 190 HIS A N 1
ATOM 1469 C CA . HIS A 1 190 ? -2.698 -11.845 -4.531 1.00 96.19 190 HIS A CA 1
ATOM 1470 C C . HIS A 1 190 ? -3.055 -11.377 -3.134 1.00 96.19 190 HIS A C 1
ATOM 1472 O O . HIS A 1 190 ? -2.655 -10.294 -2.709 1.00 96.19 190 HIS A O 1
ATOM 1478 N N . GLN A 1 191 ? -3.750 -12.247 -2.407 1.00 96.75 191 GLN A N 1
ATOM 1479 C CA . GLN A 1 191 ? -4.039 -11.991 -1.014 1.00 96.75 191 GLN A CA 1
ATOM 1480 C C . GLN A 1 191 ? -2.734 -11.887 -0.216 1.00 96.75 191 GLN A C 1
ATOM 1482 O O . GLN A 1 191 ? -1.865 -12.756 -0.326 1.00 96.75 191 GLN A O 1
ATOM 1487 N N . SER A 1 192 ? -2.602 -10.830 0.579 1.00 96.19 192 SER A N 1
ATOM 1488 C CA . SER A 1 192 ? -1.481 -10.634 1.502 1.00 96.19 192 SER A CA 1
ATOM 1489 C C . SER A 1 192 ? -1.999 -10.285 2.887 1.00 96.19 192 SER A C 1
ATOM 1491 O O . SER A 1 192 ? -3.061 -9.673 3.004 1.00 96.19 192 SER A O 1
ATOM 1493 N N . PHE A 1 193 ? -1.245 -10.644 3.920 1.00 96.75 193 PHE A N 1
ATOM 1494 C CA . PHE A 1 193 ? -1.599 -10.392 5.312 1.00 96.75 193 PHE A CA 1
ATOM 1495 C C . PHE A 1 193 ? -0.472 -9.646 6.035 1.00 96.75 193 PHE A C 1
ATOM 1497 O O . PHE A 1 193 ? 0.703 -9.847 5.727 1.00 96.75 193 PHE A O 1
ATOM 1504 N N . ILE A 1 194 ? -0.833 -8.778 6.980 1.00 97.00 194 ILE A N 1
ATOM 1505 C CA . ILE A 1 194 ? 0.092 -8.118 7.909 1.00 97.00 194 ILE A CA 1
ATOM 1506 C C . ILE A 1 194 ? -0.410 -8.411 9.327 1.00 97.00 194 ILE A C 1
ATOM 1508 O O . ILE A 1 194 ? -1.541 -8.019 9.628 1.00 97.00 194 ILE A O 1
ATOM 1512 N N . PRO A 1 195 ? 0.374 -9.086 10.185 1.00 95.94 195 PRO A N 1
ATOM 1513 C CA . PRO A 1 195 ? 0.001 -9.269 11.582 1.00 95.94 195 PRO A CA 1
ATOM 1514 C C . PRO A 1 195 ? 0.041 -7.917 12.301 1.00 95.94 195 PRO A C 1
ATOM 1516 O O . PRO A 1 195 ? 0.945 -7.111 12.086 1.00 95.94 195 PRO A O 1
ATOM 1519 N N . LEU A 1 196 ? -0.961 -7.657 13.130 1.00 94.62 196 LEU A N 1
ATOM 1520 C CA . LEU A 1 196 ? -1.122 -6.464 13.943 1.00 94.62 196 LEU A CA 1
ATOM 1521 C C . LEU A 1 196 ? -1.191 -6.881 15.411 1.00 94.62 196 LEU A C 1
ATOM 1523 O O . LEU A 1 196 ? -1.963 -7.762 15.788 1.00 94.62 196 LEU A O 1
ATOM 1527 N N . GLN A 1 197 ? -0.428 -6.190 16.244 1.00 92.31 197 GLN A N 1
ATOM 1528 C CA . GLN A 1 197 ? -0.395 -6.401 17.684 1.00 92.31 197 GLN A CA 1
ATOM 1529 C C . GLN A 1 197 ? -1.340 -5.418 18.370 1.00 92.31 197 GLN A C 1
ATOM 1531 O O . GLN A 1 197 ? -1.331 -4.219 18.072 1.00 92.31 197 GLN A O 1
ATOM 1536 N N . ALA A 1 198 ? -2.151 -5.910 19.304 1.00 87.88 198 ALA A N 1
ATOM 1537 C CA . ALA A 1 198 ? -2.957 -5.042 20.148 1.00 87.88 198 ALA A CA 1
ATOM 1538 C C . ALA A 1 198 ? -2.041 -4.193 21.041 1.00 87.88 198 ALA A C 1
ATOM 1540 O O . ALA A 1 198 ? -1.191 -4.714 21.756 1.00 87.88 198 ALA A O 1
ATOM 1541 N N . THR A 1 199 ? -2.198 -2.871 20.989 1.00 79.69 199 THR A N 1
ATOM 1542 C CA . THR A 1 199 ? -1.374 -1.921 21.760 1.00 79.69 199 THR A CA 1
ATOM 1543 C C . THR A 1 199 ? -2.031 -1.532 23.084 1.00 79.69 199 THR A C 1
ATOM 1545 O O . THR A 1 199 ? -1.640 -0.540 23.695 1.00 79.69 199 THR A O 1
ATOM 1548 N N . THR A 1 200 ? -3.057 -2.265 23.529 1.00 65.81 200 THR A N 1
ATOM 1549 C CA . THR A 1 200 ? -3.695 -2.001 24.822 1.00 65.81 200 THR A CA 1
ATOM 1550 C C . THR A 1 200 ? -2.624 -2.047 25.903 1.00 65.81 200 THR A C 1
ATOM 1552 O O . THR A 1 200 ? -2.030 -3.100 26.141 1.00 65.81 200 THR A O 1
ATOM 1555 N N . LEU A 1 201 ? -2.357 -0.903 26.543 1.00 48.50 201 LEU A N 1
ATOM 1556 C CA . LEU A 1 201 ? -1.594 -0.914 27.782 1.00 48.50 201 LEU A CA 1
ATOM 1557 C C . LEU A 1 201 ? -2.328 -1.863 28.735 1.00 48.50 201 LEU A C 1
ATOM 1559 O O . LEU A 1 201 ? -3.551 -1.748 28.841 1.00 48.50 201 LEU A O 1
ATOM 1563 N N . PRO A 1 202 ? -1.631 -2.780 29.423 1.00 46.53 202 PRO A N 1
ATOM 1564 C CA . PRO A 1 202 ? -2.248 -3.515 30.508 1.00 46.53 202 PRO A CA 1
ATOM 1565 C C . PRO A 1 202 ? -2.699 -2.485 31.543 1.00 46.53 202 PRO A C 1
ATOM 1567 O O . PRO A 1 202 ? -1.885 -1.913 32.271 1.00 46.53 202 PRO A O 1
ATOM 1570 N N . THR A 1 203 ? -3.997 -2.198 31.576 1.00 45.31 203 THR A N 1
ATOM 1571 C CA . THR A 1 203 ? -4.607 -1.498 32.696 1.00 45.31 203 THR A CA 1
ATOM 1572 C C . THR A 1 203 ? -4.407 -2.425 33.884 1.00 45.31 203 THR A C 1
ATOM 1574 O O . THR A 1 203 ? -5.004 -3.498 33.946 1.00 45.31 203 THR A O 1
ATOM 1577 N N . GLN A 1 204 ? -3.475 -2.084 34.776 1.00 40.78 204 GLN A N 1
ATOM 1578 C CA . GLN A 1 204 ? -3.289 -2.846 36.002 1.00 40.78 204 GLN A CA 1
ATOM 1579 C C . GLN A 1 204 ? -4.569 -2.706 36.823 1.00 40.78 204 GLN A C 1
ATOM 1581 O O . GLN A 1 204 ? -4.821 -1.666 37.430 1.00 40.78 204 GLN A O 1
ATOM 1586 N N . LEU A 1 205 ? -5.388 -3.753 36.800 1.00 41.28 205 LEU A N 1
ATOM 1587 C CA . LEU A 1 205 ? -6.526 -3.917 37.685 1.00 41.28 205 LEU A CA 1
ATOM 1588 C C . LEU A 1 205 ? -6.003 -4.010 39.121 1.00 41.28 205 LEU A C 1
ATOM 1590 O O . LEU A 1 205 ? -5.506 -5.044 39.567 1.00 41.28 205 LEU A O 1
ATOM 1594 N N . GLY A 1 206 ? -6.101 -2.903 39.851 1.00 46.00 206 GLY A N 1
ATOM 1595 C CA . GLY A 1 206 ? -5.982 -2.907 41.299 1.00 46.00 206 GLY A CA 1
ATOM 1596 C C . GLY A 1 206 ? -7.257 -3.480 41.904 1.00 46.00 206 GLY A C 1
ATOM 1597 O O . GLY A 1 206 ? -8.197 -2.729 42.144 1.00 46.00 206 GLY A O 1
ATOM 1598 N N . ILE A 1 207 ? -7.294 -4.790 42.163 1.00 43.22 207 ILE A N 1
ATOM 1599 C CA . ILE A 1 207 ? -8.323 -5.399 43.016 1.00 43.22 207 ILE A CA 1
ATOM 1600 C C . ILE A 1 207 ? -7.656 -6.291 44.066 1.00 43.22 207 ILE A C 1
ATOM 1602 O O . ILE A 1 207 ? -7.101 -7.349 43.774 1.00 43.22 207 ILE A O 1
ATOM 1606 N N . ASN A 1 208 ? -7.746 -5.832 45.314 1.00 56.69 208 ASN A N 1
ATOM 1607 C CA . ASN A 1 208 ? -7.586 -6.640 46.514 1.00 56.69 208 ASN A CA 1
ATOM 1608 C C . ASN A 1 208 ? -8.732 -7.662 46.576 1.00 56.69 208 ASN A C 1
ATOM 1610 O O . ASN A 1 208 ? -9.858 -7.263 46.843 1.00 56.69 208 ASN A O 1
ATOM 1614 N N . ASP A 1 209 ? -8.463 -8.938 46.299 1.00 46.81 209 ASP A N 1
ATOM 1615 C CA . ASP A 1 209 ? -8.855 -10.075 47.153 1.00 46.81 209 ASP A CA 1
ATOM 1616 C C . ASP A 1 209 ? -8.513 -11.416 46.475 1.00 46.81 209 ASP A C 1
ATOM 1618 O O . ASP A 1 209 ? -9.195 -11.890 45.574 1.00 46.81 209 ASP A O 1
ATOM 1622 N N . SER A 1 210 ? -7.396 -11.992 46.930 1.00 59.25 210 SER A N 1
ATOM 1623 C CA . SER A 1 210 ? -6.970 -13.405 47.026 1.00 59.25 210 SER A CA 1
ATOM 1624 C C . SER A 1 210 ? -7.383 -14.522 46.037 1.00 59.25 210 SER A C 1
ATOM 1626 O O . SER A 1 210 ? -6.945 -15.644 46.256 1.00 59.25 210 SER A O 1
ATOM 1628 N N . ASN A 1 211 ? -8.083 -14.295 44.923 1.00 48.34 211 ASN A N 1
ATOM 1629 C CA . ASN A 1 211 ? -8.295 -15.315 43.880 1.00 48.34 211 ASN A CA 1
ATOM 1630 C C . ASN A 1 211 ? -8.277 -14.697 42.475 1.00 48.34 211 ASN A C 1
ATOM 1632 O O . ASN A 1 211 ? -9.275 -14.684 41.757 1.00 48.34 211 ASN A O 1
ATOM 1636 N N . ILE A 1 212 ? -7.118 -14.174 42.074 1.00 38.59 212 ILE A N 1
ATOM 1637 C CA . ILE A 1 212 ? -6.905 -13.688 40.710 1.00 38.59 212 ILE A CA 1
ATOM 1638 C C . ILE A 1 212 ? -6.406 -14.863 39.871 1.00 38.59 212 ILE A C 1
ATOM 1640 O O . ILE A 1 212 ? -5.240 -15.253 39.942 1.00 38.59 212 ILE A O 1
ATOM 1644 N N . VAL A 1 213 ? -7.307 -15.427 39.066 1.00 36.94 213 VAL A N 1
ATOM 1645 C CA . VAL A 1 213 ? -6.916 -16.206 37.891 1.00 36.94 213 VAL A CA 1
ATOM 1646 C C . VAL A 1 213 ? -6.271 -15.210 36.940 1.00 36.94 213 VAL A C 1
ATOM 1648 O O . VAL A 1 213 ? -6.955 -14.384 36.337 1.00 36.94 213 VAL A O 1
ATOM 1651 N N . MET A 1 214 ? -4.943 -15.241 36.859 1.00 34.16 214 MET A N 1
ATOM 1652 C CA . MET A 1 214 ? -4.228 -14.535 35.807 1.00 34.16 214 MET A CA 1
ATOM 1653 C C . MET A 1 214 ? -4.660 -15.171 34.488 1.00 34.16 214 MET A C 1
ATOM 1655 O O . MET A 1 214 ? -4.241 -16.279 34.158 1.00 34.16 214 MET A O 1
ATOM 1659 N N . VAL A 1 215 ? -5.558 -14.501 33.768 1.00 37.28 215 VAL A N 1
ATOM 1660 C CA . VAL A 1 215 ? -5.731 -14.753 32.343 1.00 37.28 215 VAL A CA 1
ATOM 1661 C C . VAL A 1 215 ? -4.439 -14.250 31.728 1.00 37.28 215 VAL A C 1
ATOM 1663 O O . VAL A 1 215 ? -4.235 -13.043 31.605 1.00 37.28 215 VAL A O 1
ATOM 1666 N N . ASP A 1 216 ? -3.525 -15.182 31.463 1.00 38.44 216 ASP A N 1
ATOM 1667 C CA . ASP A 1 216 ? -2.328 -14.911 30.679 1.00 38.44 216 ASP A CA 1
ATOM 1668 C C . ASP A 1 216 ? -2.811 -14.169 29.425 1.00 38.44 216 ASP A C 1
ATOM 1670 O O . ASP A 1 216 ? -3.706 -14.690 28.744 1.00 38.44 216 ASP A O 1
ATOM 1674 N N . PRO A 1 217 ? -2.349 -12.933 29.148 1.00 45.19 217 PRO A N 1
ATOM 1675 C CA . PRO A 1 217 ? -2.693 -12.269 27.908 1.00 45.19 217 PRO A CA 1
ATOM 1676 C C . PRO A 1 217 ? -2.147 -13.178 26.821 1.00 45.19 217 PRO A C 1
ATOM 1678 O O . PRO A 1 217 ? -0.938 -13.245 26.625 1.00 45.19 217 PRO A O 1
ATOM 1681 N N . VAL A 1 218 ? -3.033 -13.960 26.206 1.00 44.31 218 VAL A N 1
ATOM 1682 C CA . VAL A 1 218 ? -2.690 -14.928 25.173 1.00 44.31 218 VAL A CA 1
ATOM 1683 C C . VAL A 1 218 ? -1.801 -14.193 24.181 1.00 44.31 218 VAL A C 1
ATOM 1685 O O . VAL A 1 218 ? -2.254 -13.292 23.473 1.00 44.31 218 VAL A O 1
ATOM 1688 N N . TYR A 1 219 ? -0.518 -14.557 24.192 1.00 46.75 219 TYR A N 1
ATOM 1689 C CA . TYR A 1 219 ? 0.588 -13.964 23.438 1.00 46.75 219 TYR A CA 1
ATOM 1690 C C . TYR A 1 219 ? 0.413 -14.094 21.908 1.00 46.75 219 TYR A C 1
ATOM 1692 O O . TYR A 1 219 ? 1.342 -13.838 21.151 1.00 46.75 219 TYR A O 1
ATOM 1700 N N . GLU A 1 220 ? -0.778 -14.471 21.444 1.00 55.69 220 GLU A N 1
ATOM 1701 C CA . GLU A 1 220 ? -1.102 -14.829 20.065 1.00 55.69 220 GLU A CA 1
ATOM 1702 C C . GLU A 1 220 ? -2.392 -14.168 19.548 1.00 55.69 220 GLU A C 1
ATOM 1704 O O . GLU A 1 220 ? -2.870 -14.525 18.472 1.00 55.69 220 GLU A O 1
ATOM 1709 N N . ASN A 1 221 ? -2.965 -13.181 20.254 1.00 58.81 221 ASN A N 1
ATOM 1710 C CA . ASN A 1 221 ? -4.096 -12.397 19.731 1.00 58.81 221 ASN A CA 1
ATOM 1711 C C . ASN A 1 221 ? -3.627 -11.391 18.658 1.00 58.81 221 ASN A C 1
ATOM 1713 O O . ASN A 1 221 ? -3.849 -10.182 18.752 1.00 58.81 221 ASN A O 1
ATOM 1717 N N . GLU A 1 222 ? -2.941 -11.903 17.640 1.00 82.75 222 GLU A N 1
ATOM 1718 C CA . GLU A 1 222 ? -2.556 -11.180 16.443 1.00 82.75 222 GLU A CA 1
ATOM 1719 C C . GLU A 1 222 ? -3.814 -10.975 15.598 1.00 82.75 222 GLU A C 1
ATOM 1721 O O . GLU A 1 222 ? -4.420 -11.917 15.081 1.00 82.75 222 GLU A O 1
ATOM 1726 N N . ALA A 1 223 ? -4.245 -9.724 15.469 1.00 92.56 223 ALA A N 1
ATOM 1727 C CA . ALA A 1 223 ? -5.194 -9.374 14.427 1.00 92.56 223 ALA A CA 1
ATOM 1728 C C . ALA A 1 223 ? -4.450 -9.352 13.087 1.00 92.56 223 ALA A C 1
ATOM 1730 O O . ALA A 1 223 ? -3.267 -9.038 13.030 1.00 92.56 223 ALA A O 1
ATOM 1731 N N . TYR A 1 224 ? -5.128 -9.629 11.981 1.00 96.06 224 TYR A N 1
ATOM 1732 C CA . TYR A 1 224 ? -4.509 -9.632 10.658 1.00 96.06 224 TYR A CA 1
ATOM 1733 C C . TYR A 1 224 ? -5.136 -8.564 9.780 1.00 96.06 224 TYR A C 1
ATOM 1735 O O . TYR A 1 224 ? -6.355 -8.507 9.618 1.00 96.06 224 TYR A O 1
ATOM 1743 N N . LEU A 1 225 ? -4.304 -7.745 9.147 1.00 97.19 225 LEU A N 1
ATOM 1744 C CA . LEU A 1 225 ? -4.734 -6.895 8.050 1.00 97.19 225 LEU A CA 1
ATOM 1745 C C . LEU A 1 225 ? -4.631 -7.678 6.746 1.00 97.19 225 LEU A C 1
ATOM 1747 O O . LEU A 1 225 ? -3.535 -8.020 6.312 1.00 97.19 225 LEU A O 1
ATOM 1751 N N . VAL A 1 226 ? -5.766 -7.961 6.122 1.00 97.81 226 VAL A N 1
ATOM 1752 C CA . VAL A 1 226 ? -5.877 -8.788 4.920 1.00 97.81 226 VAL A CA 1
ATOM 1753 C C . VAL A 1 226 ? -6.181 -7.902 3.719 1.00 97.81 226 VAL A C 1
ATOM 1755 O O . VAL A 1 226 ? -7.143 -7.138 3.735 1.00 97.81 226 VAL A O 1
ATOM 1758 N N . PHE A 1 227 ? -5.380 -8.025 2.664 1.00 97.06 227 PHE A N 1
ATOM 1759 C CA . PHE A 1 227 ? -5.541 -7.299 1.403 1.00 97.06 227 PHE A CA 1
ATOM 1760 C C . PHE A 1 227 ? -5.917 -8.269 0.293 1.00 97.06 227 PHE A C 1
ATOM 1762 O O . PHE A 1 227 ? -5.269 -9.301 0.169 1.00 97.06 227 PHE A O 1
ATOM 1769 N N . HIS A 1 228 ? -6.913 -7.933 -0.529 1.00 94.38 228 HIS A N 1
ATOM 1770 C CA . HIS A 1 228 ? -7.335 -8.758 -1.673 1.00 94.38 228 HIS A CA 1
ATOM 1771 C C . HIS A 1 228 ? -6.849 -8.225 -3.027 1.00 94.38 228 HIS A C 1
ATOM 1773 O O . HIS A 1 228 ? -6.490 -9.004 -3.903 1.00 94.38 228 HIS A O 1
ATOM 1779 N N . ASP A 1 229 ? -6.839 -6.905 -3.198 1.00 95.38 229 ASP A N 1
ATOM 1780 C CA . ASP A 1 229 ? -6.192 -6.207 -4.313 1.00 95.38 229 ASP A CA 1
ATOM 1781 C C . ASP A 1 229 ? -5.515 -4.979 -3.719 1.00 95.38 229 ASP A C 1
ATOM 1783 O O . ASP A 1 229 ? -6.127 -4.254 -2.929 1.00 95.38 229 ASP A O 1
ATOM 1787 N N . LEU A 1 230 ? -4.251 -4.774 -4.062 1.00 96.94 230 LEU A N 1
ATOM 1788 C CA . LEU A 1 230 ? -3.425 -3.708 -3.524 1.00 96.94 230 LEU A CA 1
ATOM 1789 C C . LEU A 1 230 ? -2.659 -3.057 -4.668 1.00 96.94 230 LEU A C 1
ATOM 1791 O O . LEU A 1 230 ? -1.896 -3.706 -5.373 1.00 96.94 230 LEU A O 1
ATOM 1795 N N . ALA A 1 231 ? -2.824 -1.753 -4.829 1.00 97.88 231 ALA A N 1
ATOM 1796 C CA . ALA A 1 231 ? -1.970 -0.926 -5.658 1.00 97.88 231 ALA A CA 1
ATOM 1797 C C . ALA A 1 231 ? -1.670 0.376 -4.915 1.00 97.88 231 ALA A C 1
ATOM 1799 O O . ALA A 1 231 ? -2.589 1.080 -4.501 1.00 97.88 231 ALA A O 1
ATOM 1800 N N . VAL A 1 232 ? -0.398 0.722 -4.742 1.00 98.12 232 VAL A N 1
ATOM 1801 C CA . VAL A 1 232 ? -0.002 1.956 -4.056 1.00 98.12 232 VAL A CA 1
ATOM 1802 C C . VAL A 1 232 ? 1.178 2.622 -4.750 1.00 98.12 232 VAL A C 1
ATOM 1804 O O . VAL A 1 232 ? 2.160 1.987 -5.115 1.00 98.12 232 VAL A O 1
ATOM 1807 N N . GLU A 1 233 ? 1.076 3.931 -4.942 1.00 98.12 233 GLU A N 1
ATOM 1808 C CA . GLU A 1 233 ? 2.131 4.793 -5.465 1.00 98.12 233 GLU A CA 1
ATOM 1809 C C . GLU A 1 233 ? 2.318 5.941 -4.472 1.00 98.12 233 GLU A C 1
ATOM 1811 O O . GLU A 1 233 ? 1.546 6.903 -4.454 1.00 98.12 233 GLU A O 1
ATOM 1816 N N . ALA A 1 234 ? 3.326 5.809 -3.612 1.00 98.00 234 ALA A N 1
ATOM 1817 C CA . ALA A 1 234 ? 3.739 6.848 -2.676 1.00 98.00 234 ALA A CA 1
ATOM 1818 C C . ALA A 1 234 ? 4.883 7.689 -3.265 1.00 98.00 234 ALA A C 1
ATOM 1820 O O . ALA A 1 234 ? 5.535 7.312 -4.240 1.00 98.00 234 ALA A O 1
ATOM 1821 N N . PHE A 1 235 ? 5.146 8.842 -2.658 1.00 97.56 235 PHE A N 1
ATOM 1822 C CA . PHE A 1 235 ? 6.177 9.797 -3.067 1.00 97.56 235 PHE A CA 1
ATOM 1823 C C . PHE A 1 235 ? 6.048 10.277 -4.514 1.00 97.56 235 PHE A C 1
ATOM 1825 O O . PHE A 1 235 ? 7.047 10.512 -5.203 1.00 97.56 235 PHE A O 1
ATOM 1832 N N . ARG A 1 236 ? 4.807 10.463 -4.967 1.00 96.00 236 ARG A N 1
ATOM 1833 C CA . ARG A 1 236 ? 4.500 11.041 -6.275 1.00 96.00 236 ARG A CA 1
ATOM 1834 C C . ARG A 1 236 ? 4.991 12.487 -6.314 1.00 96.00 236 ARG A C 1
ATOM 1836 O O . ARG A 1 236 ? 4.680 13.281 -5.432 1.00 96.00 236 ARG A O 1
ATOM 1843 N N . HIS A 1 237 ? 5.757 12.833 -7.344 1.00 92.56 237 HIS A N 1
ATOM 1844 C CA . HIS A 1 237 ? 6.294 14.180 -7.526 1.00 92.56 237 HIS A CA 1
ATOM 1845 C C . HIS A 1 237 ? 5.620 14.853 -8.722 1.00 92.56 237 HIS A C 1
ATOM 1847 O O . HIS A 1 237 ? 5.686 14.321 -9.831 1.00 92.56 237 HIS A O 1
ATOM 1853 N N . ASN A 1 238 ? 4.963 15.997 -8.497 1.00 86.06 238 ASN A N 1
ATOM 1854 C CA . ASN A 1 238 ? 4.298 16.810 -9.527 1.00 86.06 238 ASN A CA 1
ATOM 1855 C C . ASN A 1 238 ? 3.359 16.012 -10.457 1.00 86.06 238 ASN A C 1
ATOM 1857 O O . ASN A 1 238 ? 3.244 16.291 -11.651 1.00 86.06 238 ASN A O 1
ATOM 1861 N N . ARG A 1 239 ? 2.685 14.985 -9.920 1.00 88.56 239 ARG A N 1
ATOM 1862 C CA . ARG A 1 239 ? 1.702 14.185 -10.661 1.00 88.56 239 ARG A CA 1
ATOM 1863 C C . ARG A 1 239 ? 0.296 14.699 -10.369 1.00 88.56 239 ARG A C 1
ATOM 1865 O O . ARG A 1 239 ? -0.218 14.550 -9.264 1.00 88.56 239 ARG A O 1
ATOM 1872 N N . PHE A 1 240 ? -0.330 15.247 -11.403 1.00 87.81 240 PHE A N 1
ATOM 1873 C CA . PHE A 1 240 ? -1.720 15.717 -11.386 1.00 87.81 240 PHE A CA 1
ATOM 1874 C C . PHE A 1 240 ? -2.726 14.631 -11.802 1.00 87.81 240 PHE A C 1
ATOM 1876 O O . PHE A 1 240 ? -3.934 14.824 -11.703 1.00 87.81 240 PHE A O 1
ATOM 1883 N N . ALA A 1 241 ? -2.237 13.489 -12.294 1.00 81.38 241 ALA A N 1
ATOM 1884 C CA . ALA A 1 241 ? -3.079 12.411 -12.793 1.00 81.38 241 ALA A CA 1
ATOM 1885 C C . ALA A 1 241 ? -3.694 11.591 -11.650 1.00 81.38 241 ALA A C 1
ATOM 1887 O O . ALA A 1 241 ? -3.001 11.177 -10.715 1.00 81.38 241 ALA A O 1
ATOM 1888 N N . LYS A 1 242 ? -4.982 11.265 -11.794 1.00 88.50 242 LYS A N 1
ATOM 1889 C CA . LYS A 1 242 ? -5.720 10.341 -10.913 1.00 88.50 242 LYS A CA 1
ATOM 1890 C C . LYS A 1 242 ? -5.343 8.867 -11.122 1.00 88.50 242 LYS A C 1
ATOM 1892 O O . LYS A 1 242 ? -5.815 8.004 -10.392 1.00 88.50 242 LYS A O 1
ATOM 1897 N N . HIS A 1 243 ? -4.511 8.576 -12.118 1.00 93.31 243 HIS A N 1
ATOM 1898 C CA . HIS A 1 243 ? -4.094 7.222 -12.468 1.00 93.31 243 HIS A CA 1
ATOM 1899 C C . HIS A 1 243 ? -2.703 6.915 -11.929 1.00 93.31 243 HIS A C 1
ATOM 1901 O O . HIS A 1 243 ? -1.868 7.814 -11.798 1.00 93.31 243 HIS A O 1
ATOM 1907 N N . PHE A 1 244 ? -2.465 5.632 -11.671 1.00 95.19 244 PHE A N 1
ATOM 1908 C CA . PHE A 1 244 ? -1.143 5.107 -11.361 1.00 95.19 244 PHE A CA 1
ATOM 1909 C C . PHE A 1 244 ? -0.173 5.324 -12.524 1.00 95.19 244 PHE A C 1
ATOM 1911 O O . PHE A 1 244 ? -0.565 5.369 -13.693 1.00 95.19 244 PHE A O 1
ATOM 1918 N N . THR A 1 245 ? 1.112 5.417 -12.200 1.00 94.50 245 THR A N 1
ATOM 1919 C CA . THR A 1 245 ? 2.190 5.314 -13.184 1.00 94.50 245 THR A CA 1
ATOM 1920 C C . THR A 1 245 ? 2.083 4.014 -13.999 1.00 94.50 245 THR A C 1
ATOM 1922 O O . THR A 1 245 ? 1.579 2.988 -13.536 1.00 94.50 245 THR A O 1
ATOM 1925 N N . HIS A 1 246 ? 2.583 4.041 -15.235 1.00 93.25 246 HIS A N 1
ATOM 1926 C CA . HIS A 1 246 ? 2.692 2.840 -16.069 1.00 93.25 246 HIS A CA 1
ATOM 1927 C C . HIS A 1 246 ? 3.777 1.875 -15.555 1.00 93.25 246 HIS A C 1
ATOM 1929 O O . HIS A 1 246 ? 3.768 0.696 -15.900 1.00 93.25 246 HIS A O 1
ATOM 1935 N N . LEU A 1 247 ? 4.700 2.371 -14.725 1.00 94.44 247 LEU A N 1
ATOM 1936 C CA . LEU A 1 247 ? 5.764 1.595 -14.097 1.00 94.44 247 LEU A CA 1
ATOM 1937 C C . LEU A 1 247 ? 5.216 0.868 -12.864 1.00 94.44 247 LEU A C 1
ATOM 1939 O O . LEU A 1 247 ? 5.073 1.460 -11.796 1.00 94.44 247 LEU A O 1
ATOM 1943 N N . LYS A 1 248 ? 4.888 -0.415 -13.012 1.00 95.81 248 LYS A N 1
ATOM 1944 C CA . LYS A 1 248 ? 4.346 -1.252 -11.934 1.00 95.81 248 LYS A CA 1
ATOM 1945 C C . LYS A 1 248 ? 5.404 -2.227 -11.427 1.00 95.81 248 LYS A C 1
ATOM 1947 O O . LYS A 1 248 ? 6.135 -2.804 -12.230 1.00 95.81 248 LYS A O 1
ATOM 1952 N N . TYR A 1 249 ? 5.457 -2.410 -10.114 1.00 96.81 249 TYR A N 1
ATOM 1953 C CA . TYR A 1 249 ? 6.297 -3.388 -9.435 1.00 96.81 249 TYR A CA 1
ATOM 1954 C C . TYR A 1 249 ? 5.394 -4.426 -8.765 1.00 96.81 249 TYR A C 1
ATOM 1956 O O . TYR A 1 249 ? 4.661 -4.101 -7.832 1.00 96.81 249 TYR A O 1
ATOM 1964 N N . ASP A 1 250 ? 5.384 -5.645 -9.300 1.00 96.81 250 ASP A N 1
ATOM 1965 C CA . ASP A 1 250 ? 4.492 -6.716 -8.855 1.00 96.81 250 ASP A CA 1
ATOM 1966 C C . ASP A 1 250 ? 5.052 -7.418 -7.608 1.00 96.81 250 ASP A C 1
ATOM 1968 O O . ASP A 1 250 ? 6.241 -7.727 -7.544 1.00 96.81 250 ASP A O 1
ATOM 1972 N N . CYS A 1 251 ? 4.206 -7.716 -6.623 1.00 96.31 251 CYS A N 1
ATOM 1973 C CA . CYS A 1 251 ? 4.632 -8.330 -5.363 1.00 96.31 251 CYS A CA 1
ATOM 1974 C C . CYS A 1 251 ? 5.283 -9.718 -5.508 1.00 96.31 251 CYS A C 1
ATOM 1976 O O . CYS A 1 251 ? 6.084 -10.091 -4.652 1.00 96.31 251 CYS A O 1
ATOM 1978 N N . ARG A 1 252 ? 4.958 -10.490 -6.557 1.00 94.75 252 ARG A N 1
ATOM 1979 C CA . ARG A 1 252 ? 5.528 -11.828 -6.804 1.00 94.75 252 ARG A CA 1
ATOM 1980 C C . ARG A 1 252 ? 6.533 -11.827 -7.940 1.00 94.75 252 ARG A C 1
ATOM 1982 O O . ARG A 1 252 ? 7.616 -12.386 -7.799 1.00 94.75 252 ARG A O 1
ATOM 1989 N N . LYS A 1 253 ? 6.163 -11.224 -9.071 1.00 92.75 253 LYS A N 1
ATOM 1990 C CA . LYS A 1 253 ? 7.003 -11.194 -10.276 1.00 92.75 253 LYS A CA 1
ATOM 1991 C C . LYS A 1 253 ? 8.084 -10.121 -10.216 1.00 92.75 253 LYS A C 1
ATOM 1993 O O . LYS A 1 253 ? 8.912 -10.078 -11.116 1.00 92.75 253 LYS A O 1
ATOM 1998 N N . LYS A 1 254 ? 8.071 -9.261 -9.191 1.00 91.88 254 LYS A N 1
ATOM 1999 C CA . LYS A 1 254 ? 8.923 -8.073 -9.104 1.00 91.88 254 LYS A CA 1
ATOM 2000 C C . LYS A 1 254 ? 8.743 -7.222 -10.362 1.00 91.88 254 LYS A C 1
ATOM 2002 O O . LYS A 1 254 ? 7.614 -6.911 -10.755 1.00 91.88 254 LYS A O 1
ATOM 2007 N N . TRP A 1 255 ? 9.833 -6.813 -11.001 1.00 86.06 255 TRP A N 1
ATOM 2008 C CA . TRP A 1 255 ? 9.753 -6.047 -12.229 1.00 86.06 255 TRP A CA 1
ATOM 2009 C C . TRP A 1 255 ? 9.568 -6.996 -13.413 1.00 86.06 255 TRP A C 1
ATOM 2011 O O . TRP A 1 255 ? 10.398 -7.846 -13.702 1.00 86.06 255 TRP A O 1
ATOM 2021 N N . ASN A 1 256 ? 8.484 -6.808 -14.162 1.00 77.94 256 ASN A N 1
ATOM 2022 C CA . ASN A 1 256 ? 8.123 -7.648 -15.304 1.00 77.94 256 ASN A CA 1
ATOM 2023 C C . ASN A 1 256 ? 9.153 -7.671 -16.461 1.00 77.94 256 ASN A C 1
ATOM 2025 O O . ASN A 1 256 ? 8.895 -8.312 -17.471 1.00 77.94 256 ASN A O 1
ATOM 2029 N N . TYR A 1 257 ? 10.280 -6.960 -16.356 1.00 81.31 257 TYR A N 1
ATOM 2030 C CA . TYR A 1 257 ? 11.333 -6.884 -17.371 1.00 81.31 257 TYR A CA 1
ATOM 2031 C C . TYR A 1 257 ? 12.602 -7.658 -17.000 1.00 81.31 257 TYR A C 1
ATOM 2033 O O . TYR A 1 257 ? 13.621 -7.497 -17.668 1.00 81.31 257 TYR A O 1
ATOM 2041 N N . ASP A 1 258 ? 12.540 -8.547 -16.007 1.00 82.50 258 ASP A N 1
ATOM 2042 C CA . ASP A 1 258 ? 13.664 -9.429 -15.664 1.00 82.50 258 ASP A CA 1
ATOM 2043 C C . ASP A 1 258 ? 14.111 -10.303 -16.856 1.00 82.50 258 ASP A C 1
ATOM 2045 O O . ASP A 1 258 ? 15.261 -10.727 -16.917 1.00 82.50 258 ASP A O 1
ATOM 2049 N N . TYR A 1 259 ? 13.244 -10.517 -17.857 1.00 87.75 259 TYR A N 1
ATOM 2050 C CA . TYR A 1 259 ? 13.591 -11.222 -19.096 1.00 87.75 259 TYR A CA 1
ATOM 2051 C C . TYR A 1 259 ? 14.366 -10.369 -20.120 1.00 87.75 259 TYR A C 1
ATOM 2053 O O . TYR A 1 259 ? 14.954 -10.930 -21.044 1.00 87.75 259 TYR A O 1
ATOM 2061 N N . ILE A 1 260 ? 14.380 -9.034 -19.997 1.00 90.56 260 ILE A N 1
ATOM 2062 C CA . ILE A 1 260 ? 15.020 -8.147 -20.984 1.00 90.56 260 ILE A CA 1
ATOM 2063 C C . ILE A 1 260 ? 16.525 -8.427 -21.108 1.00 90.56 260 ILE A C 1
ATOM 2065 O O . ILE A 1 260 ? 16.976 -8.587 -22.241 1.00 90.56 260 ILE A O 1
ATOM 2069 N N . PRO A 1 261 ? 17.314 -8.546 -20.021 1.00 91.44 261 PRO A N 1
ATOM 2070 C CA . PRO A 1 261 ? 18.735 -8.872 -20.134 1.00 91.44 261 PRO A CA 1
ATOM 2071 C C . PRO A 1 261 ? 18.986 -10.202 -20.850 1.00 91.44 261 PRO A C 1
ATOM 2073 O O . PRO A 1 261 ? 19.899 -10.291 -21.664 1.00 91.44 261 PRO A O 1
ATOM 2076 N N . TYR A 1 262 ? 18.147 -11.216 -20.612 1.00 94.44 262 TYR A N 1
ATOM 2077 C CA . TYR A 1 262 ? 18.244 -12.501 -21.309 1.00 94.44 262 TYR A CA 1
ATOM 2078 C C . TYR A 1 262 ? 17.910 -12.371 -22.796 1.00 94.44 262 TYR A C 1
ATOM 2080 O O . TYR A 1 262 ? 18.590 -12.967 -23.628 1.00 94.44 262 TYR A O 1
ATOM 2088 N N . LEU A 1 263 ? 16.904 -11.568 -23.149 1.00 95.56 263 LEU A N 1
ATOM 2089 C CA . LEU A 1 263 ? 16.527 -11.312 -24.538 1.00 95.56 263 LEU A CA 1
ATOM 2090 C C . LEU A 1 263 ? 17.626 -10.545 -25.284 1.00 95.56 263 LEU A C 1
ATOM 2092 O O . LEU A 1 263 ? 18.012 -10.946 -26.380 1.00 95.56 263 LEU A O 1
ATOM 2096 N N . VAL A 1 264 ? 18.179 -9.495 -24.669 1.00 96.38 264 VAL A N 1
ATOM 2097 C CA . VAL A 1 264 ? 19.307 -8.727 -25.220 1.00 96.38 264 VAL A CA 1
ATOM 2098 C C . VAL A 1 264 ? 20.548 -9.612 -25.344 1.00 96.38 264 VAL A C 1
ATOM 2100 O O . VAL A 1 264 ? 21.181 -9.625 -26.395 1.00 96.38 264 VAL A O 1
ATOM 2103 N N . GLY A 1 265 ? 20.863 -10.408 -24.319 1.00 97.06 265 GLY A N 1
ATOM 2104 C CA . GLY A 1 265 ? 21.981 -11.350 -24.351 1.00 97.06 265 GLY A CA 1
ATOM 2105 C C . GLY A 1 265 ? 21.833 -12.399 -25.455 1.00 97.06 265 GLY A C 1
ATOM 2106 O O . GLY A 1 265 ? 22.772 -12.634 -26.209 1.00 97.06 265 GLY A O 1
ATOM 2107 N N . THR A 1 266 ? 20.638 -12.972 -25.614 1.00 97.81 266 THR A N 1
ATOM 2108 C CA . THR A 1 266 ? 20.349 -13.953 -26.674 1.00 97.81 266 THR A CA 1
ATOM 2109 C C . THR A 1 266 ? 20.474 -13.327 -28.063 1.00 97.81 266 THR A C 1
ATOM 2111 O O . THR A 1 266 ? 21.062 -13.934 -28.955 1.00 97.81 266 THR A O 1
ATOM 2114 N N . ALA A 1 267 ? 19.978 -12.099 -28.247 1.00 97.75 267 ALA A N 1
ATOM 2115 C CA . ALA A 1 267 ? 20.107 -11.373 -29.508 1.00 97.75 267 ALA A CA 1
ATOM 2116 C C . ALA A 1 267 ? 21.5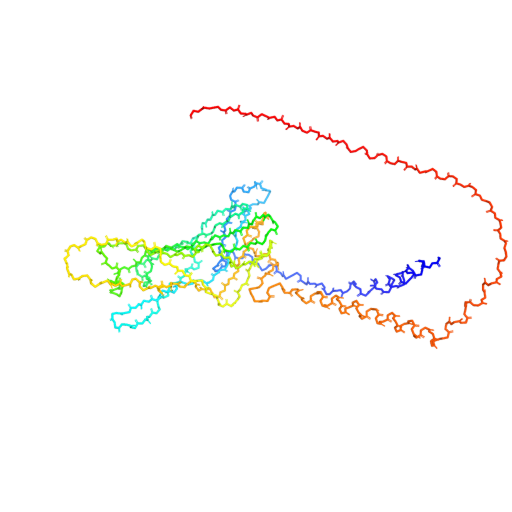76 -11.084 -29.860 1.00 97.75 267 ALA A C 1
ATOM 2118 O O . ALA A 1 267 ? 21.978 -11.275 -31.005 1.00 97.75 267 ALA A O 1
ATOM 2119 N N . LEU A 1 268 ? 22.393 -10.689 -28.877 1.00 98.00 268 LEU A N 1
ATOM 2120 C CA . LEU A 1 268 ? 23.827 -10.457 -29.074 1.00 98.00 268 LEU A CA 1
ATOM 2121 C C . LEU A 1 268 ? 24.576 -11.743 -29.444 1.00 98.00 268 LEU A C 1
ATOM 2123 O O . LEU A 1 268 ? 25.378 -11.731 -30.372 1.00 98.00 268 LEU A O 1
ATOM 2127 N N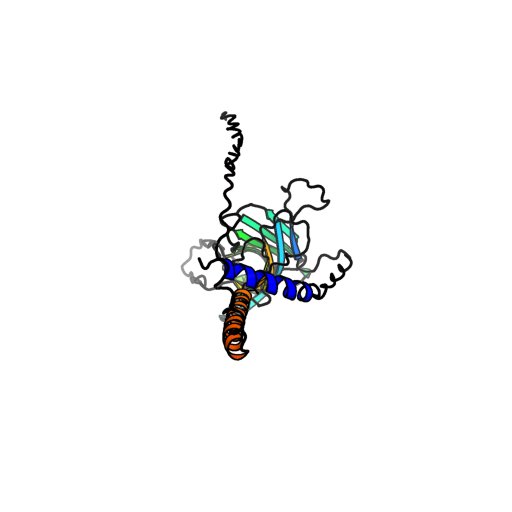 . VAL A 1 269 ? 24.286 -12.864 -28.776 1.00 98.44 269 VAL A N 1
ATOM 2128 C CA . VAL A 1 269 ? 24.881 -14.167 -29.124 1.00 98.44 269 VAL A CA 1
ATOM 2129 C C . VAL A 1 269 ? 24.488 -14.588 -30.541 1.00 98.44 269 VAL A C 1
ATOM 2131 O O . VAL A 1 269 ? 25.344 -15.029 -31.304 1.00 98.44 269 VAL A O 1
ATOM 2134 N N . ALA A 1 270 ? 23.219 -14.417 -30.918 1.00 98.19 270 ALA A N 1
ATOM 2135 C CA . ALA A 1 270 ? 22.747 -14.739 -32.262 1.00 98.19 270 ALA A CA 1
ATOM 2136 C C . ALA A 1 270 ? 23.454 -13.904 -33.343 1.00 98.19 270 ALA A C 1
ATOM 2138 O O . ALA A 1 270 ? 23.827 -14.455 -34.376 1.00 98.19 270 ALA A O 1
ATOM 2139 N N . LEU A 1 271 ? 23.687 -12.610 -33.090 1.00 97.75 271 LEU A N 1
ATOM 2140 C CA . LEU A 1 271 ? 24.448 -11.741 -33.993 1.00 97.75 271 LEU A CA 1
ATOM 2141 C C . LEU A 1 271 ? 25.900 -12.209 -34.150 1.00 97.75 271 LEU A C 1
ATOM 2143 O O . LEU A 1 271 ? 26.366 -12.356 -35.272 1.00 97.75 271 LEU A O 1
ATOM 2147 N N . VAL A 1 272 ? 26.586 -12.545 -33.054 1.00 98.00 272 VAL A N 1
ATOM 2148 C CA . VAL A 1 272 ? 27.971 -13.049 -33.115 1.00 98.00 272 VAL A CA 1
ATOM 2149 C C . VAL A 1 272 ? 28.057 -14.371 -33.883 1.00 98.00 272 VAL A C 1
ATOM 2151 O O . VAL A 1 272 ? 28.951 -14.557 -34.706 1.00 98.00 272 VAL A O 1
ATOM 2154 N N . VAL A 1 273 ? 27.123 -15.299 -33.648 1.00 98.00 273 VAL A N 1
ATOM 2155 C CA . VAL A 1 273 ? 27.065 -16.567 -34.394 1.00 98.00 273 VAL A CA 1
ATOM 2156 C C . VAL A 1 273 ? 26.811 -16.308 -35.877 1.00 98.00 273 VAL A C 1
ATOM 2158 O O . VAL A 1 273 ? 27.448 -16.936 -36.720 1.00 98.00 273 VAL A O 1
ATOM 2161 N N . PHE A 1 274 ? 25.916 -15.375 -36.204 1.00 97.44 274 PHE A N 1
ATOM 2162 C CA . PHE A 1 274 ? 25.648 -14.982 -37.582 1.00 97.44 274 PHE A CA 1
ATOM 2163 C C . PHE A 1 274 ? 26.897 -14.408 -38.267 1.00 97.44 274 PHE A C 1
ATOM 2165 O O . PHE A 1 274 ? 27.237 -14.861 -39.357 1.00 97.44 274 PHE A O 1
ATOM 2172 N N . ASP A 1 275 ? 27.635 -13.511 -37.611 1.00 96.38 275 ASP A N 1
ATOM 2173 C CA . ASP A 1 275 ? 28.881 -12.944 -38.143 1.00 96.38 275 ASP A CA 1
ATOM 2174 C C . ASP A 1 275 ? 29.948 -14.023 -38.392 1.00 96.38 275 ASP A C 1
ATOM 2176 O O . ASP A 1 275 ? 30.613 -14.025 -39.431 1.00 96.38 275 ASP A O 1
ATOM 2180 N N . ILE A 1 276 ? 30.077 -14.993 -37.479 1.00 96.56 276 ILE A N 1
ATOM 2181 C CA . ILE A 1 276 ? 30.978 -16.143 -37.648 1.00 96.56 276 ILE A CA 1
ATOM 2182 C C . ILE A 1 276 ? 30.554 -16.992 -38.851 1.00 96.56 276 ILE A C 1
ATOM 2184 O O . ILE A 1 276 ? 31.401 -17.392 -39.650 1.00 96.56 276 ILE A O 1
ATOM 2188 N N . LEU A 1 277 ? 29.255 -17.264 -39.008 1.00 95.88 277 LEU A N 1
ATOM 2189 C CA . LEU A 1 277 ? 28.743 -18.016 -40.153 1.00 95.88 277 LEU A CA 1
ATOM 2190 C C . LEU A 1 277 ? 29.020 -17.278 -41.464 1.00 95.88 277 LEU A C 1
ATOM 2192 O O . LEU A 1 277 ? 29.543 -17.889 -42.392 1.00 95.88 277 LEU A O 1
ATOM 2196 N N . VAL A 1 278 ? 28.750 -15.971 -41.532 1.00 94.50 278 VAL A N 1
ATOM 2197 C CA . VAL A 1 278 ? 29.061 -15.136 -42.703 1.00 94.50 278 VAL A CA 1
ATOM 2198 C C . VAL A 1 278 ? 30.554 -15.193 -43.029 1.00 94.50 278 VAL A C 1
ATOM 2200 O O . VAL A 1 278 ? 30.920 -15.378 -44.189 1.00 94.50 278 VAL A O 1
ATOM 2203 N N . PHE A 1 279 ? 31.426 -15.110 -42.021 1.00 91.50 279 PHE A N 1
ATOM 2204 C CA . PHE A 1 279 ? 32.873 -15.225 -42.204 1.00 91.50 279 PHE A CA 1
ATOM 2205 C C . PHE A 1 279 ? 33.296 -16.597 -42.760 1.00 91.50 279 PHE A C 1
ATOM 2207 O O . PHE A 1 279 ? 34.118 -16.665 -43.675 1.00 91.50 279 PHE A O 1
ATOM 2214 N N . ILE A 1 280 ? 32.719 -17.693 -42.256 1.00 92.94 280 ILE A N 1
ATOM 2215 C CA . ILE A 1 280 ? 32.995 -19.055 -42.745 1.00 92.94 280 ILE A CA 1
ATOM 2216 C C . ILE A 1 280 ? 32.485 -19.233 -44.181 1.00 92.94 280 ILE A C 1
ATOM 2218 O O . ILE A 1 280 ? 33.211 -19.753 -45.031 1.00 92.94 280 ILE A O 1
ATOM 2222 N N . PHE A 1 281 ? 31.266 -18.778 -44.479 1.00 92.31 281 PHE A N 1
ATOM 2223 C CA . PHE A 1 281 ? 30.687 -18.877 -45.819 1.00 92.31 281 PHE A CA 1
ATOM 2224 C C . PHE A 1 281 ? 31.421 -18.007 -46.837 1.00 92.31 281 PHE A C 1
ATOM 2226 O O . PHE A 1 281 ? 31.587 -18.433 -47.976 1.00 92.31 281 PHE A O 1
ATOM 2233 N N . ARG A 1 282 ? 31.946 -16.842 -46.438 1.00 88.56 282 ARG A N 1
ATOM 2234 C CA . ARG A 1 282 ? 32.774 -15.999 -47.312 1.00 88.56 282 ARG A CA 1
ATOM 2235 C C . ARG A 1 282 ? 33.978 -16.761 -47.875 1.00 88.56 282 ARG A C 1
ATOM 2237 O O . ARG A 1 282 ? 34.263 -16.618 -49.060 1.00 88.56 282 ARG A O 1
ATOM 2244 N N . LYS A 1 283 ? 34.627 -17.614 -47.069 1.00 82.69 283 LYS A N 1
ATOM 2245 C CA . LYS A 1 283 ? 35.725 -18.481 -47.541 1.00 82.69 283 LYS A CA 1
ATOM 2246 C C . LYS A 1 283 ? 35.261 -19.529 -48.552 1.00 82.69 283 LYS A C 1
ATOM 2248 O O . LYS A 1 283 ? 35.997 -19.865 -49.470 1.00 82.69 283 LYS A O 1
ATOM 2253 N N . GLN A 1 284 ? 34.051 -20.060 -48.392 1.00 87.69 284 GLN A N 1
ATOM 2254 C CA . GLN A 1 284 ? 33.518 -21.076 -49.305 1.00 87.69 284 GLN A CA 1
ATOM 2255 C C . GLN A 1 284 ? 33.008 -20.490 -50.625 1.00 87.69 284 GLN A C 1
ATOM 2257 O O . GLN A 1 284 ? 33.035 -21.176 -51.641 1.00 87.69 284 GLN A O 1
ATOM 2262 N N . LEU A 1 285 ? 32.568 -19.229 -50.629 1.00 84.69 285 LEU A N 1
ATOM 2263 C CA . LEU A 1 285 ? 32.023 -18.557 -51.811 1.00 84.69 285 LEU A CA 1
ATOM 2264 C C . LEU A 1 285 ? 33.092 -18.049 -52.796 1.00 84.69 285 LEU A C 1
ATOM 2266 O O . LEU A 1 285 ? 32.740 -17.432 -53.796 1.00 84.69 285 LEU A O 1
ATOM 2270 N N . GLY A 1 286 ? 34.382 -18.312 -52.558 1.00 72.75 286 GLY A N 1
ATOM 2271 C CA . GLY A 1 286 ? 35.441 -17.993 -53.522 1.00 72.75 286 GLY A CA 1
ATOM 2272 C C . GLY A 1 286 ? 35.725 -16.496 -53.683 1.00 72.75 286 GLY A C 1
ATOM 2273 O O . GLY A 1 286 ? 36.347 -16.099 -54.661 1.00 72.75 286 GLY A O 1
ATOM 2274 N N . CYS A 1 287 ? 35.326 -15.659 -52.720 1.00 64.44 287 CYS A N 1
ATOM 2275 C CA . CYS A 1 287 ? 35.637 -14.224 -52.708 1.00 64.44 287 CYS A CA 1
ATOM 2276 C C . CYS A 1 287 ? 37.128 -13.900 -52.456 1.00 64.44 287 CYS A C 1
ATOM 2278 O O . CYS A 1 287 ? 37.459 -12.729 -52.279 1.00 64.44 287 CYS A O 1
ATOM 2280 N N . ASP A 1 288 ? 38.018 -14.896 -52.415 1.00 62.97 288 ASP A N 1
ATOM 2281 C CA . ASP A 1 288 ? 39.454 -14.699 -52.174 1.00 62.97 288 ASP A CA 1
ATOM 2282 C C . ASP A 1 288 ? 40.228 -14.283 -53.443 1.00 62.97 288 ASP A C 1
ATOM 2284 O O . ASP A 1 288 ? 41.375 -13.862 -53.342 1.00 62.97 288 ASP A O 1
ATOM 2288 N N . SER A 1 289 ? 39.621 -14.329 -54.636 1.00 60.78 289 SER A N 1
ATOM 2289 C CA . SER A 1 289 ? 40.331 -14.075 -55.902 1.00 60.78 289 SER A CA 1
ATOM 2290 C C . SER A 1 289 ? 40.430 -12.603 -56.335 1.00 60.78 289 SER A C 1
ATOM 2292 O O . SER A 1 289 ? 40.832 -12.356 -57.464 1.00 60.78 289 SER A O 1
ATOM 2294 N N . ILE A 1 290 ? 40.040 -11.627 -55.503 1.00 59.47 290 ILE A N 1
ATOM 2295 C CA . ILE A 1 290 ? 40.053 -10.190 -55.878 1.00 59.47 290 ILE A CA 1
ATOM 2296 C C . ILE A 1 290 ? 41.115 -9.382 -55.102 1.00 59.47 290 ILE A C 1
ATOM 2298 O O . ILE A 1 290 ? 41.388 -8.243 -55.447 1.00 59.47 290 ILE A O 1
ATOM 2302 N N . LEU A 1 291 ? 41.770 -9.956 -54.085 1.00 59.66 291 LEU A N 1
ATOM 2303 C CA . LEU A 1 291 ? 42.774 -9.243 -53.271 1.00 59.66 291 LEU A CA 1
ATOM 2304 C C . LEU A 1 291 ? 44.237 -9.522 -53.664 1.00 59.66 291 LEU A C 1
ATOM 2306 O O . LEU A 1 291 ? 45.137 -9.136 -52.929 1.00 59.66 291 LEU A O 1
ATOM 2310 N N . SER A 1 292 ? 44.494 -10.185 -54.794 1.00 59.22 292 SER A N 1
ATOM 2311 C CA . SER A 1 292 ? 45.859 -10.484 -55.259 1.00 59.22 292 SER A CA 1
ATOM 2312 C C . SER A 1 292 ? 46.366 -9.564 -56.378 1.00 59.22 292 SER A C 1
ATOM 2314 O O . SER A 1 292 ? 47.336 -9.922 -57.035 1.00 59.22 292 SER A O 1
ATOM 2316 N N . GLU A 1 293 ? 45.725 -8.420 -56.633 1.00 62.50 293 GLU A N 1
ATOM 2317 C CA . GLU A 1 293 ? 46.059 -7.543 -57.773 1.00 62.50 293 GLU A CA 1
ATOM 2318 C C . GLU A 1 293 ? 46.172 -6.058 -57.372 1.00 62.50 293 GLU A C 1
ATOM 2320 O O . GLU A 1 293 ? 45.727 -5.178 -58.097 1.00 62.50 293 GLU A O 1
ATOM 2325 N N . GLU A 1 294 ? 46.753 -5.767 -56.200 1.00 61.78 294 GLU A N 1
ATOM 2326 C CA . GLU A 1 294 ? 47.137 -4.394 -55.799 1.00 61.78 294 GLU A CA 1
ATOM 2327 C C . GLU A 1 294 ? 48.582 -4.294 -55.253 1.00 61.78 294 GLU A C 1
ATOM 2329 O O . GLU A 1 294 ? 48.941 -3.303 -54.625 1.00 61.78 294 GLU A O 1
ATOM 2334 N N . ASP A 1 295 ? 49.448 -5.272 -55.544 1.00 57.62 295 ASP A N 1
ATOM 2335 C CA . ASP A 1 295 ? 50.904 -5.150 -55.347 1.00 57.62 295 ASP A CA 1
ATOM 2336 C C . ASP A 1 295 ? 51.577 -4.639 -56.640 1.00 57.6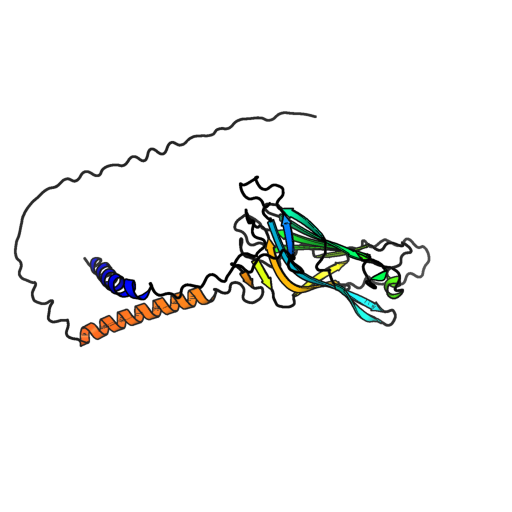2 295 ASP A C 1
ATOM 2338 O O . ASP A 1 295 ? 52.398 -5.338 -57.219 1.00 57.62 295 ASP A O 1
ATOM 2342 N N . GLU A 1 296 ? 51.202 -3.453 -57.137 1.00 58.34 296 GLU A N 1
ATOM 2343 C CA . GLU A 1 296 ? 52.032 -2.666 -58.079 1.00 58.34 296 GLU A CA 1
ATOM 2344 C C . GLU A 1 296 ? 51.453 -1.253 -58.310 1.00 58.34 296 GLU A C 1
ATOM 2346 O O . GLU A 1 296 ? 51.038 -0.892 -59.407 1.00 58.34 296 GLU A O 1
ATOM 2351 N N . ILE A 1 297 ? 51.411 -0.408 -57.275 1.00 61.72 297 ILE A N 1
ATOM 2352 C CA . ILE A 1 297 ? 51.460 1.049 -57.497 1.00 61.72 297 ILE A CA 1
ATOM 2353 C C . ILE A 1 297 ? 52.621 1.600 -56.681 1.00 61.72 297 ILE A C 1
ATOM 2355 O O . ILE A 1 297 ? 52.516 1.978 -55.516 1.00 61.72 297 ILE A O 1
ATOM 2359 N N . GLU A 1 298 ? 53.762 1.542 -57.352 1.00 56.09 298 GLU A N 1
ATOM 2360 C CA . GLU A 1 298 ? 54.978 2.283 -57.083 1.00 56.09 298 GLU A CA 1
ATOM 2361 C C . GLU A 1 298 ? 54.687 3.795 -57.123 1.00 56.09 298 GLU A C 1
ATOM 2363 O O . GLU A 1 298 ? 54.068 4.289 -58.063 1.00 56.09 298 GLU A O 1
ATOM 2368 N N . GLY A 1 299 ? 55.166 4.508 -56.103 1.00 62.88 299 GLY A N 1
ATOM 2369 C CA . GLY A 1 299 ? 55.672 5.877 -56.207 1.00 62.88 299 GLY A CA 1
ATOM 2370 C C . GLY A 1 299 ? 54.710 6.973 -56.663 1.00 62.88 299 GLY A C 1
ATOM 2371 O O . GLY A 1 299 ? 54.681 7.326 -57.838 1.00 62.88 299 GLY A O 1
ATOM 2372 N N . VAL A 1 300 ? 54.074 7.637 -55.697 1.00 61.56 300 VAL A N 1
ATOM 2373 C CA . VAL A 1 300 ? 53.877 9.090 -55.782 1.00 61.56 300 VAL A CA 1
ATOM 2374 C C . VAL A 1 300 ? 54.319 9.678 -54.449 1.00 61.56 300 VAL A C 1
ATOM 2376 O O . VAL A 1 300 ? 53.584 9.656 -53.462 1.00 61.56 300 VAL A O 1
ATOM 2379 N N . ASP A 1 301 ? 55.578 10.111 -54.437 1.00 65.25 301 ASP A N 1
ATOM 2380 C CA . ASP A 1 301 ? 56.015 11.235 -53.623 1.00 65.25 301 ASP A CA 1
ATOM 2381 C C . ASP A 1 301 ? 55.205 12.444 -54.092 1.00 65.25 301 ASP A C 1
ATOM 2383 O O . ASP A 1 301 ? 55.231 12.748 -55.280 1.00 65.25 301 ASP A O 1
ATOM 2387 N N . ASP A 1 302 ? 54.478 13.091 -53.192 1.00 61.12 302 ASP A N 1
ATOM 2388 C CA . ASP A 1 302 ? 54.255 14.528 -53.274 1.00 61.12 302 ASP A CA 1
ATOM 2389 C C . ASP A 1 302 ? 53.997 15.025 -51.851 1.00 61.12 302 ASP A C 1
ATOM 2391 O O . ASP A 1 302 ? 52.983 14.740 -51.206 1.00 61.12 302 ASP A O 1
ATOM 2395 N N . ASP A 1 303 ? 55.051 15.674 -51.369 1.00 62.97 303 ASP A N 1
ATOM 2396 C CA . ASP A 1 303 ? 55.073 16.735 -50.382 1.00 62.97 303 ASP A CA 1
ATOM 2397 C C . ASP A 1 303 ? 53.774 17.553 -50.383 1.00 62.97 303 ASP A C 1
ATOM 2399 O O . ASP A 1 303 ? 53.335 18.008 -51.432 1.00 62.97 303 ASP A O 1
ATOM 2403 N N . ASP A 1 304 ? 53.194 17.783 -49.207 1.00 62.28 304 ASP A N 1
ATOM 2404 C CA . ASP A 1 304 ? 52.737 19.124 -48.849 1.00 62.28 304 ASP A CA 1
ATOM 2405 C C . ASP A 1 304 ? 52.487 19.186 -47.338 1.00 62.28 304 ASP A C 1
ATOM 2407 O O . ASP A 1 304 ? 51.617 18.527 -46.758 1.00 62.28 304 ASP A O 1
ATOM 2411 N N . ASP A 1 305 ? 53.355 19.977 -46.719 1.00 63.38 305 ASP A N 1
ATOM 2412 C CA . ASP A 1 305 ? 53.231 20.536 -45.389 1.00 63.38 305 ASP A CA 1
ATOM 2413 C C . ASP A 1 305 ? 51.916 21.318 -45.275 1.00 63.38 305 ASP A C 1
ATOM 2415 O O . ASP A 1 305 ? 51.730 22.321 -45.956 1.00 63.38 305 ASP A O 1
ATOM 2419 N N . ASP A 1 306 ? 51.044 20.927 -44.349 1.00 61.34 306 ASP A N 1
ATOM 2420 C CA . ASP A 1 306 ? 50.039 21.838 -43.804 1.00 61.34 306 ASP A CA 1
ATOM 2421 C C . ASP A 1 306 ? 50.013 21.704 -42.278 1.00 61.34 306 ASP A C 1
ATOM 2423 O O . ASP A 1 306 ? 49.343 20.854 -41.677 1.00 61.34 306 ASP A O 1
ATOM 2427 N N . ASP A 1 307 ? 50.790 22.591 -41.659 1.00 60.47 307 ASP A N 1
ATOM 2428 C CA . ASP A 1 307 ? 50.713 22.986 -40.260 1.00 60.47 307 ASP A CA 1
ATOM 2429 C C . ASP A 1 307 ? 49.290 23.465 -39.926 1.00 60.47 307 ASP A C 1
ATOM 2431 O O . ASP A 1 307 ? 48.932 24.630 -40.111 1.00 60.47 307 ASP A O 1
ATOM 2435 N N . VAL A 1 308 ? 48.458 22.575 -39.384 1.00 60.16 308 VAL A N 1
ATOM 2436 C CA . VAL A 1 308 ? 47.195 22.970 -38.750 1.00 60.16 308 VAL A CA 1
ATOM 2437 C C . VAL A 1 308 ? 47.419 23.109 -37.248 1.00 60.16 308 VAL A C 1
ATOM 2439 O O . VAL A 1 308 ? 47.456 22.132 -36.496 1.00 60.16 308 VAL A O 1
ATOM 2442 N N . GLU A 1 309 ? 47.560 24.365 -36.821 1.00 69.38 309 GLU A N 1
ATOM 2443 C CA . GLU A 1 309 ? 47.550 24.795 -35.423 1.00 69.38 309 GLU A CA 1
ATOM 2444 C C . GLU A 1 309 ? 46.339 24.225 -34.654 1.00 69.38 309 GLU A C 1
ATOM 2446 O O . GLU A 1 309 ? 45.194 24.321 -35.113 1.00 69.38 309 GLU A O 1
ATOM 2451 N N . PRO A 1 310 ? 46.534 23.699 -33.432 1.00 59.25 310 PRO A N 1
ATOM 2452 C CA . PRO A 1 310 ? 45.425 23.369 -32.554 1.00 59.25 310 PRO A CA 1
ATOM 2453 C C . PRO A 1 310 ? 44.821 24.652 -31.966 1.00 59.25 310 PRO A C 1
ATOM 2455 O O . PRO A 1 310 ? 45.407 25.314 -31.108 1.00 59.25 310 PRO A O 1
ATOM 2458 N N . LEU A 1 311 ? 43.603 24.970 -32.403 1.00 57.22 311 LEU A N 1
ATOM 2459 C CA . LEU A 1 311 ? 42.742 25.993 -31.813 1.00 57.22 311 LEU A CA 1
ATOM 2460 C C . LEU A 1 311 ? 42.404 25.598 -30.364 1.00 57.22 311 LEU A C 1
ATOM 2462 O O . LEU A 1 311 ? 41.558 24.741 -30.102 1.00 57.22 311 LEU A O 1
ATOM 2466 N N . ILE A 1 312 ? 43.105 26.220 -29.415 1.00 52.03 312 ILE A N 1
ATOM 2467 C CA . ILE A 1 312 ? 42.822 26.152 -27.982 1.00 52.03 312 ILE A CA 1
ATOM 2468 C C . ILE A 1 312 ? 41.497 26.882 -27.744 1.00 52.03 312 ILE A C 1
ATOM 2470 O O . ILE A 1 312 ? 41.432 28.109 -27.770 1.00 52.03 312 ILE A O 1
ATOM 2474 N N . VAL A 1 313 ? 40.430 26.119 -27.515 1.00 57.84 313 VAL A N 1
ATOM 2475 C CA . VAL A 1 313 ? 39.176 26.647 -26.974 1.00 57.84 313 VAL A CA 1
ATOM 2476 C C . VAL A 1 313 ? 39.355 26.774 -25.464 1.00 57.84 313 VAL A C 1
ATOM 2478 O O . VAL A 1 313 ? 39.339 25.785 -24.734 1.00 57.84 313 VAL A O 1
ATOM 2481 N N . THR A 1 314 ? 39.566 28.001 -25.000 1.00 52.47 314 THR A N 1
ATOM 2482 C CA . THR A 1 314 ? 39.426 28.380 -23.594 1.00 52.47 314 THR A CA 1
ATOM 2483 C C . THR A 1 314 ? 37.941 28.374 -23.231 1.00 52.47 314 THR A C 1
ATOM 2485 O O . THR A 1 314 ? 37.192 29.262 -23.637 1.00 52.47 314 THR A O 1
ATOM 2488 N N . GLU A 1 315 ? 37.499 27.361 -22.484 1.00 60.34 315 GLU A N 1
ATOM 2489 C CA . GLU A 1 315 ? 36.237 27.420 -21.742 1.00 60.34 315 GLU A CA 1
ATOM 2490 C C . GLU A 1 315 ? 36.429 28.320 -20.515 1.00 60.34 315 GLU A C 1
ATOM 2492 O O . GLU A 1 315 ? 36.841 27.876 -19.443 1.00 60.34 315 GLU A O 1
ATOM 2497 N N . ASP A 1 316 ? 36.107 29.601 -20.680 1.00 60.53 316 ASP A N 1
ATOM 2498 C CA . ASP A 1 316 ? 35.774 30.484 -19.569 1.00 60.53 316 ASP A CA 1
ATOM 2499 C C . ASP A 1 316 ? 34.369 30.114 -19.072 1.00 60.53 316 ASP A C 1
ATOM 2501 O O . ASP A 1 316 ? 33.357 30.604 -19.573 1.00 60.53 316 ASP A O 1
ATOM 2505 N N . SER A 1 317 ? 34.287 29.215 -18.088 1.00 58.34 317 SER A N 1
ATOM 2506 C CA . SER A 1 317 ? 33.077 29.067 -17.276 1.00 58.34 317 SER A CA 1
ATOM 2507 C C . SER A 1 317 ? 33.280 29.778 -15.942 1.00 58.34 317 SER A C 1
ATOM 2509 O O . SER A 1 317 ? 33.885 29.256 -15.004 1.00 58.34 317 SER A O 1
ATOM 2511 N N . GLU A 1 318 ? 32.767 31.000 -15.923 1.00 57.69 318 GLU A N 1
ATOM 2512 C CA . GLU A 1 318 ? 32.571 31.906 -14.802 1.00 57.69 318 GLU A CA 1
ATOM 2513 C C . GLU A 1 318 ? 31.965 31.171 -13.592 1.00 57.69 318 GLU A C 1
ATOM 2515 O O . GLU A 1 318 ? 30.827 30.695 -13.605 1.00 57.69 318 GLU A O 1
ATOM 2520 N N . ILE A 1 319 ? 32.776 31.030 -12.543 1.00 51.81 319 ILE A N 1
ATOM 2521 C CA . ILE A 1 319 ? 32.361 30.537 -11.231 1.00 51.81 319 ILE A CA 1
ATOM 2522 C C . ILE A 1 319 ? 31.754 31.724 -10.487 1.00 51.81 319 ILE A C 1
ATOM 2524 O O . ILE A 1 319 ? 32.463 32.480 -9.819 1.00 51.81 319 ILE A O 1
ATOM 2528 N N . ASP A 1 320 ? 30.433 31.867 -10.575 1.00 57.53 320 ASP A N 1
ATOM 2529 C CA . ASP A 1 320 ? 29.692 32.750 -9.682 1.00 57.53 320 ASP A CA 1
ATOM 2530 C C . ASP A 1 320 ? 29.652 32.146 -8.277 1.00 57.53 320 ASP A C 1
ATOM 2532 O O . ASP A 1 320 ? 28.940 31.191 -7.947 1.00 57.53 320 ASP A O 1
ATOM 2536 N N . ASN A 1 321 ? 30.519 32.725 -7.458 1.00 52.47 321 ASN A N 1
ATOM 2537 C CA . ASN A 1 321 ? 30.807 32.376 -6.088 1.00 52.47 321 ASN A CA 1
ATOM 2538 C C . ASN A 1 321 ? 29.740 32.960 -5.143 1.00 52.47 321 ASN A C 1
ATOM 2540 O O . ASN A 1 321 ? 29.467 34.156 -5.136 1.00 52.47 321 ASN A O 1
ATOM 2544 N N . ALA A 1 322 ? 29.205 32.088 -4.291 1.00 49.53 322 ALA A N 1
ATOM 2545 C CA . ALA A 1 322 ? 28.838 32.346 -2.898 1.00 49.53 322 ALA A CA 1
ATOM 2546 C C . ALA A 1 322 ? 28.138 33.682 -2.547 1.00 49.53 322 ALA A C 1
ATOM 2548 O O . ALA A 1 322 ? 28.721 34.582 -1.941 1.00 49.53 322 ALA A O 1
ATOM 2549 N N . GLY A 1 323 ? 26.816 33.721 -2.727 1.00 45.19 323 GLY A N 1
ATOM 2550 C CA . GLY A 1 323 ? 25.928 34.579 -1.937 1.00 45.19 323 GLY A CA 1
ATOM 2551 C C . GLY A 1 323 ? 25.681 33.987 -0.545 1.00 45.19 323 GLY A C 1
ATOM 2552 O O . GLY A 1 323 ? 24.640 33.383 -0.298 1.00 45.19 323 GLY A O 1
ATOM 2553 N N . ASN A 1 324 ? 26.652 34.133 0.358 1.00 51.34 324 ASN A N 1
ATOM 2554 C CA . ASN A 1 324 ? 26.523 33.803 1.776 1.00 51.34 324 ASN A CA 1
ATOM 2555 C C . ASN A 1 324 ? 25.989 35.047 2.513 1.00 51.34 324 ASN A C 1
ATOM 2557 O O . ASN A 1 324 ? 26.678 36.065 2.570 1.00 51.34 324 ASN A O 1
ATOM 2561 N N . GLY A 1 325 ? 24.761 35.002 3.043 1.00 43.62 325 GLY A N 1
ATOM 2562 C CA . GLY A 1 325 ? 24.120 36.194 3.605 1.00 43.62 325 GLY A CA 1
ATOM 2563 C C . GLY A 1 325 ? 22.977 35.938 4.588 1.00 43.62 325 GLY A C 1
ATOM 2564 O O . GLY A 1 325 ? 21.817 36.026 4.206 1.00 43.62 325 GLY A O 1
ATOM 2565 N N . SER A 1 326 ? 23.355 35.799 5.868 1.00 50.31 326 SER A N 1
ATOM 2566 C CA . SER A 1 326 ? 22.651 36.336 7.057 1.00 50.31 326 SER A CA 1
ATOM 2567 C C . SER A 1 326 ? 21.365 35.649 7.574 1.00 50.31 326 SER A C 1
ATOM 2569 O O . SER A 1 326 ? 20.670 34.961 6.839 1.00 50.31 326 SER A O 1
ATOM 2571 N N . PRO A 1 327 ? 20.934 35.938 8.821 1.00 55.28 327 PRO A N 1
ATOM 2572 C CA . PRO A 1 327 ? 21.724 36.066 10.044 1.00 55.28 327 PRO A CA 1
ATOM 2573 C C . PRO A 1 327 ? 21.122 35.285 11.231 1.00 55.28 327 PRO A C 1
ATOM 2575 O O . PRO A 1 327 ? 19.913 35.132 11.391 1.00 55.28 327 PRO A O 1
ATOM 2578 N N . SER A 1 328 ? 22.009 34.904 12.147 1.00 53.19 328 SER A N 1
ATOM 2579 C CA . SER A 1 328 ? 21.688 34.641 13.549 1.00 53.19 328 SER A CA 1
ATOM 2580 C C . SER A 1 328 ? 21.104 35.897 14.212 1.00 53.19 328 SER A C 1
ATOM 2582 O O . SER A 1 328 ? 21.787 36.916 14.314 1.00 53.19 328 SER A O 1
ATOM 2584 N N . SER A 1 329 ? 19.887 35.796 14.740 1.00 56.78 329 SER A N 1
ATOM 2585 C CA . SER A 1 329 ? 19.336 36.641 15.808 1.00 56.78 329 SER A CA 1
ATOM 2586 C C . SER A 1 329 ? 18.024 35.990 16.273 1.00 56.78 329 SER A C 1
ATOM 2588 O O . SER A 1 329 ? 17.273 35.536 15.422 1.00 56.78 329 SER A O 1
ATOM 2590 N N . ARG A 1 330 ? 17.571 35.916 17.525 1.00 54.75 330 ARG A N 1
ATOM 2591 C CA . ARG A 1 330 ? 18.028 36.193 18.899 1.00 54.75 330 ARG A CA 1
ATOM 2592 C C . ARG A 1 330 ? 16.716 36.102 19.710 1.00 54.75 330 ARG A C 1
ATOM 2594 O O . ARG A 1 330 ? 15.737 36.656 19.237 1.00 54.75 330 ARG A O 1
ATOM 2601 N N . ARG A 1 331 ? 16.728 35.452 20.885 1.00 54.91 331 ARG A N 1
ATOM 2602 C CA . ARG A 1 331 ? 15.834 35.632 22.067 1.00 54.91 331 ARG A CA 1
ATOM 2603 C C . ARG A 1 331 ? 14.331 35.898 21.804 1.00 54.91 331 ARG A C 1
ATOM 2605 O O . ARG A 1 331 ? 13.954 36.912 21.236 1.00 54.91 331 ARG A O 1
ATOM 2612 N N . SER A 1 332 ? 13.411 35.145 22.389 1.00 58.00 332 SER A N 1
ATOM 2613 C CA . SER A 1 332 ? 13.190 35.011 23.838 1.00 58.00 332 SER A CA 1
ATOM 2614 C C . SER A 1 332 ? 12.326 33.789 24.108 1.00 58.00 332 SER A C 1
ATOM 2616 O O . SER A 1 332 ? 11.512 33.463 23.218 1.00 58.00 332 SER A O 1
#

Sequence (332 aa):
MHISFAFFSLAFYTACVRDALCSGPR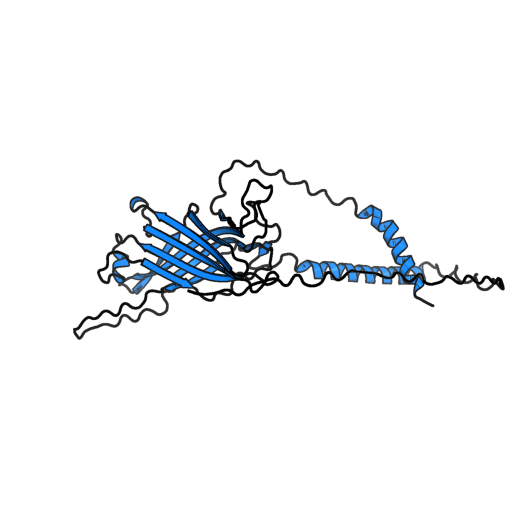LKHRPSDNDTSSKPEGVWTVLDQNAPKHKHKHVPSCILARLRVSIVIPVQHPTGEVTNKTIVVPENASVSGTCGSTQQRITLMWNNTAESGKLVKTGQLTFLFVKKNSKSPIFLSGVWASMDLFLEDGVLNLLNDGNPSQNLMLAAPDLHIWETPARFAYVCHHQSFIPLQATTLPTQLGINDSNIVMVDPVYENEAYLVFHDLAVEAFRHNRFAKHFTHLKYDCRKKWNYDYIPYLVGTALVALVVFDILVFIFRKQLGCDSILSEEDEIEGVDDDDDDDVEPLIVTEDSEIDNAGNGSPSSRRS

Foldseek 3Di:
DPPVVVVVVVVVVCVVVVVVPPPDPPPPPDPPPDCPPDDPFQKDFEFDPVDPPDPDPFGATQKIKRWWKKKWWWAQFPVRDTDIDIGTQGSPFDWYWDADQFKIKIKTKDADDVVVVGFFGIKIKMWMWGAPHQFGWIFTAKIKMWTWTDCPPCSPCVVCPPDRTDTWIWMDGGDGPQTGTHLAKEWEQAKDKDWIDTPDDPPPPPDDDDDDPPPPPPPPRTIIIIINIIIMHHRDDPHRDSDGDPHYAYRPCGGPCPCVVVVVVVVVVVVVVVVVVVVVVCVVVPVPPPPPPPPDDDDDDDDDDDDDDDDDDDPPDDDPDDPDDDDDDDDD

Radius of gyration: 34.28 Å; chains: 1; bounding box: 84×59×105 Å

InterPro domains:
  IPR002000 Lysosome-associated membrane glycoprotein [PTHR11506] (35-283)

pLDDT: mean 77.99, std 20.83, range [34.16, 98.62]

Organism: Tigriopus californicus (NCBI:txid6832)

Secondary structure (DSSP, 8-state):
--STHHHHHHHHHHHHHTTTSS----------------PPTTEEEEE-TTS---SSSSPPEEEEEEEEEEEEEEEE-TTS-EEEEEEEPPTT-EEEEEE-SSEEEEEEEEE--GGGT-SEEEEEEEEEEEESSTTSPEEEEEEEEEEEEPTTSTTGGGG-SS-S--EEEEEE-S--EEEE-TTPEEEE-S-EEEEEEE----------SS--------TT--EEEEEEEEEEE-S--SB--SSPPS-EEETTTBSTTTTHHHHHHHHHHHHHHHHHHHHHHHHHTTGGGGSSS-S-------------------------------------